Protein AF-A0A8C1BIZ3-F1 (afdb_monomer_lite)

InterPro domains:
  IPR002000 Lysosome-associated membrane glycoprotein [PS51407] (97-303)
  IPR002000 Lysosome-associated membrane glycoprotein [PTHR11506] (89-303)
  IPR048528 Lysosome-associated membrane glycoprotein 2-like, luminal domains [PF01299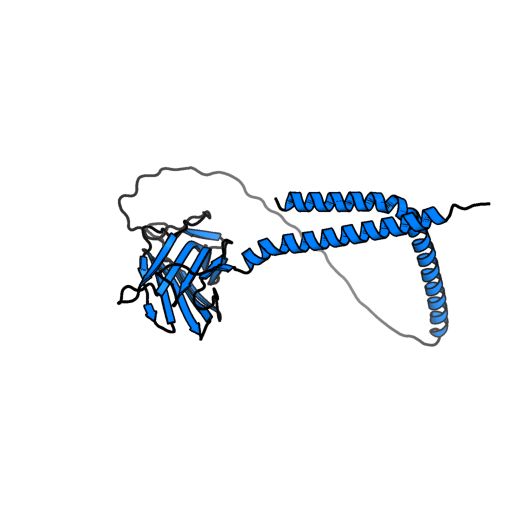] (114-261)

Foldseek 3Di:
DVVVVVVVLVVVVVVLVVVVVVVCVVVVVVVVVVVVVVVVVVVVVVVVVVVVPPDDYDDDDDDDDDDDDDDDDDDDDDDDDDDDDDDDDDDDDFCAWDWALDDDWFDWDKAFDAAPVRHTFKIKTWWKKKWFADPNGIIITTDDPVFWHWDWDHDQAWTKTWTDGHQWIWIFIWGDDPFKIFTQKIKIWGFGDAPDPPGDTDIDIFMDGDGGHQMDTAQAKEWEQDWDWADRDPRIIMIIHTIIMDGGHYVVNHHGHYDYDPVVVCVVVVVVVVVVVSVVVVVVSVVVVVVVVVVVVVPPPDD

pLDDT: mean 79.24, std 23.43, range [26.62, 98.69]

Organism: NCBI:txid630221

Structure (mmCIF, N/CA/C/O backbone):
data_AF-A0A8C1BIZ3-F1
#
_entry.id   AF-A0A8C1BIZ3-F1
#
loop_
_atom_site.group_PDB
_atom_site.id
_atom_site.type_symbol
_atom_site.label_atom_id
_atom_site.label_alt_id
_atom_site.label_comp_id
_atom_site.label_asym_id
_atom_site.label_entity_id
_atom_site.label_seq_id
_atom_site.pdbx_PDB_ins_code
_atom_site.Cartn_x
_atom_site.Cartn_y
_atom_site.Cartn_z
_atom_site.occupancy
_atom_site.B_iso_or_equiv
_atom_site.auth_seq_id
_atom_site.auth_comp_id
_atom_site.auth_asym_id
_atom_site.auth_atom_id
_atom_site.pdbx_PDB_model_num
ATOM 1 N N . MET A 1 1 ? 2.569 17.721 18.550 1.00 43.41 1 MET A N 1
ATOM 2 C CA . MET A 1 1 ? 1.255 18.027 19.186 1.00 43.41 1 MET A CA 1
ATOM 3 C C . MET A 1 1 ? 1.009 17.084 20.348 1.00 43.41 1 MET A C 1
ATOM 5 O O . MET A 1 1 ? 0.674 17.565 21.423 1.00 43.41 1 MET A O 1
ATOM 9 N N . GLU A 1 2 ? 1.237 15.779 20.170 1.00 43.81 2 GLU A N 1
ATOM 10 C CA . GLU A 1 2 ? 1.315 14.806 21.273 1.00 43.81 2 GLU A CA 1
ATOM 11 C C . GLU A 1 2 ? 2.216 15.289 22.424 1.00 43.81 2 GLU A C 1
ATOM 13 O O . GLU A 1 2 ? 1.837 15.183 23.583 1.00 43.81 2 GLU A O 1
ATOM 18 N N . ASP A 1 3 ? 3.338 15.937 22.112 1.00 42.81 3 ASP A N 1
ATOM 19 C CA . ASP A 1 3 ? 4.314 16.499 23.062 1.00 42.81 3 ASP A CA 1
ATOM 20 C C . ASP A 1 3 ? 3.688 17.496 24.053 1.00 42.81 3 ASP A C 1
ATOM 22 O O . ASP A 1 3 ? 4.023 17.505 25.236 1.00 42.81 3 ASP A O 1
ATOM 26 N N . ALA A 1 4 ? 2.736 18.313 23.586 1.00 45.34 4 ALA A N 1
ATOM 27 C CA . ALA A 1 4 ? 2.025 19.280 24.419 1.00 45.34 4 ALA A CA 1
ATOM 28 C C . ALA A 1 4 ? 1.004 18.595 25.342 1.00 45.34 4 ALA A C 1
ATOM 30 O O . ALA A 1 4 ? 0.828 19.014 26.484 1.00 45.34 4 ALA A O 1
ATOM 31 N N . VAL A 1 5 ? 0.373 17.509 24.877 1.00 49.16 5 VAL A N 1
ATOM 32 C CA . VAL A 1 5 ? -0.531 16.684 25.696 1.00 49.16 5 VAL A CA 1
ATOM 33 C C . VAL A 1 5 ? 0.263 15.928 26.763 1.00 49.16 5 VAL A C 1
ATOM 35 O O . VAL A 1 5 ? -0.117 15.944 27.930 1.00 49.16 5 VAL A O 1
ATOM 38 N N . ILE A 1 6 ? 1.402 15.334 26.391 1.00 53.69 6 ILE A N 1
ATOM 39 C CA . ILE A 1 6 ? 2.324 14.662 27.318 1.00 53.69 6 ILE A CA 1
ATOM 40 C C . ILE A 1 6 ? 2.830 15.661 28.366 1.00 53.69 6 ILE A C 1
ATOM 42 O O . ILE A 1 6 ? 2.743 15.377 29.557 1.00 53.69 6 ILE A O 1
ATOM 46 N N . GLY A 1 7 ? 3.278 16.852 27.951 1.00 54.41 7 GLY A N 1
ATOM 47 C CA . GLY A 1 7 ? 3.719 17.912 28.862 1.00 54.41 7 GLY A CA 1
ATOM 48 C C . GLY A 1 7 ? 2.624 18.383 29.826 1.00 54.41 7 GLY A C 1
ATOM 49 O O . GLY A 1 7 ? 2.883 18.518 31.021 1.00 54.41 7 GLY A O 1
ATOM 50 N N . ALA A 1 8 ? 1.390 18.567 29.345 1.00 54.09 8 ALA A N 1
ATOM 51 C CA . ALA A 1 8 ? 0.251 18.954 30.179 1.00 54.09 8 ALA A CA 1
ATOM 52 C C . ALA A 1 8 ? -0.139 17.861 31.192 1.00 54.09 8 ALA A C 1
ATOM 54 O O . ALA A 1 8 ? -0.356 18.166 32.364 1.00 54.09 8 ALA A O 1
ATOM 55 N N . VAL A 1 9 ? -0.168 16.588 30.778 1.00 53.28 9 VAL A N 1
ATOM 56 C CA . VAL A 1 9 ? -0.403 15.452 31.688 1.00 53.28 9 VAL A CA 1
ATOM 57 C C . VAL A 1 9 ? 0.720 15.346 32.721 1.00 53.28 9 VAL A C 1
ATOM 59 O O . VAL A 1 9 ? 0.439 15.164 33.902 1.00 53.28 9 VAL A O 1
ATOM 62 N N . PHE A 1 10 ? 1.982 15.527 32.322 1.00 61.56 10 PHE A N 1
ATOM 63 C CA . PHE A 1 10 ? 3.117 15.485 33.246 1.00 61.56 10 PHE A CA 1
ATOM 64 C C . PHE A 1 10 ? 3.064 16.631 34.271 1.0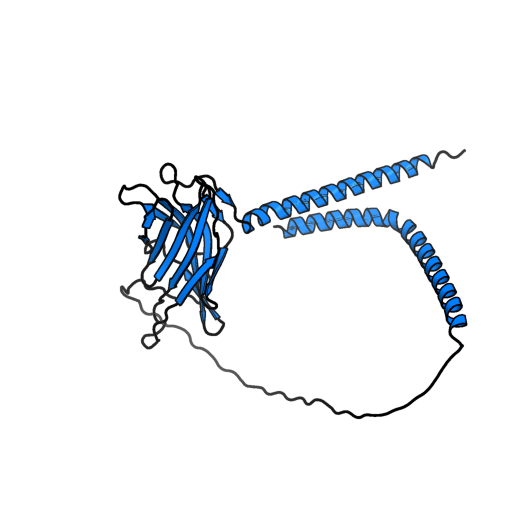0 61.56 10 PHE A C 1
ATOM 66 O O . PHE A 1 10 ? 3.283 16.396 35.456 1.00 61.56 10 PHE A O 1
ATOM 73 N N . LEU A 1 11 ? 2.690 17.846 33.853 1.00 56.12 11 LEU A N 1
ATOM 74 C CA . LEU A 1 11 ? 2.461 18.987 34.749 1.00 56.12 11 LEU A CA 1
ATOM 75 C C . LEU A 1 11 ? 1.299 18.750 35.723 1.00 56.12 11 LEU A C 1
ATOM 77 O O . LEU A 1 11 ? 1.453 19.011 36.914 1.00 56.12 11 LEU A O 1
ATOM 81 N N . LEU A 1 12 ? 0.166 18.215 35.260 1.00 53.41 12 LEU A N 1
ATOM 82 C CA . LEU A 1 12 ? -0.971 17.884 36.130 1.00 53.41 12 LEU A CA 1
ATOM 83 C C . LEU A 1 12 ? -0.617 16.775 37.133 1.00 53.41 12 LEU A C 1
ATOM 85 O O . LEU A 1 12 ? -0.949 16.890 38.314 1.00 53.41 12 LEU A O 1
ATOM 89 N N . CYS A 1 13 ? 0.127 15.752 36.704 1.00 53.59 13 CYS A N 1
ATOM 90 C CA . CYS A 1 13 ? 0.678 14.732 37.594 1.00 53.59 13 CYS A CA 1
ATOM 91 C C . CYS A 1 13 ? 1.643 15.332 38.628 1.00 53.59 13 CYS A C 1
ATOM 93 O O . CYS A 1 13 ? 1.525 15.007 39.805 1.00 53.59 13 CYS A O 1
ATOM 95 N N . LEU A 1 14 ? 2.552 16.231 38.230 1.00 56.28 14 LEU A N 1
ATOM 96 C CA . LEU A 1 14 ? 3.492 16.900 39.140 1.00 56.28 14 LEU A CA 1
ATOM 97 C C . LEU A 1 14 ? 2.786 17.803 40.161 1.00 56.28 14 LEU A C 1
ATOM 99 O O . LEU A 1 14 ? 3.142 17.768 41.336 1.00 56.28 14 LEU A O 1
ATOM 103 N N . VAL A 1 15 ? 1.768 18.566 39.751 1.00 56.28 15 VAL A N 1
ATOM 104 C CA . VAL A 1 15 ? 0.954 19.392 40.664 1.00 56.28 15 VAL A CA 1
ATOM 105 C C . VAL A 1 15 ? 0.145 18.515 41.628 1.00 56.28 15 VAL A C 1
ATOM 107 O O . VAL A 1 15 ? 0.054 18.825 42.814 1.00 56.28 15 VAL A O 1
ATOM 110 N N . GLY A 1 16 ? -0.371 17.369 41.171 1.00 54.50 16 GLY A N 1
ATOM 111 C CA . GLY A 1 16 ? -0.932 16.351 42.065 1.00 54.50 16 GLY A CA 1
ATOM 112 C C . GLY A 1 16 ? 0.104 15.799 43.055 1.00 54.50 16 GLY A C 1
ATOM 113 O O . GLY A 1 16 ? -0.193 15.634 44.238 1.00 54.50 16 GLY A O 1
ATOM 114 N N . PHE A 1 17 ? 1.340 15.574 42.598 1.00 51.66 17 PHE A N 1
ATOM 115 C CA . PHE A 1 17 ? 2.432 15.027 43.406 1.00 51.66 17 PHE A CA 1
ATOM 116 C C . PHE A 1 17 ? 2.915 15.993 44.498 1.00 51.66 17 PHE A C 1
ATOM 118 O O . PHE A 1 17 ? 3.136 15.563 45.629 1.00 51.66 17 PHE A O 1
ATOM 125 N N . THR A 1 18 ? 3.037 17.293 44.211 1.00 51.59 18 THR A N 1
ATOM 126 C CA . THR A 1 18 ? 3.433 18.299 45.216 1.00 51.59 18 THR A CA 1
ATOM 127 C C . THR A 1 18 ? 2.347 18.518 46.270 1.00 51.59 18 THR A C 1
ATOM 129 O O . THR A 1 18 ? 2.658 18.632 47.456 1.00 51.59 18 THR A O 1
ATOM 132 N N . ILE A 1 19 ? 1.069 18.478 45.874 1.00 51.81 19 ILE A N 1
ATOM 133 C CA . ILE A 1 19 ? -0.071 18.497 46.806 1.00 51.81 19 ILE A CA 1
ATOM 134 C C . ILE A 1 19 ? -0.097 17.219 47.669 1.00 51.81 19 ILE A C 1
ATOM 136 O O . ILE A 1 19 ? -0.429 17.281 48.855 1.00 51.81 19 ILE A O 1
ATOM 140 N N . MET A 1 20 ? 0.302 16.067 47.117 1.00 46.72 20 MET A N 1
ATOM 141 C CA . MET A 1 20 ? 0.472 14.824 47.878 1.00 46.72 20 MET A CA 1
ATOM 142 C C . MET A 1 20 ? 1.661 14.856 48.850 1.00 46.72 20 MET A C 1
ATOM 144 O O . MET A 1 20 ? 1.516 14.351 49.963 1.00 46.72 20 MET A O 1
ATOM 148 N N . ASP A 1 21 ? 2.815 15.432 48.492 1.00 48.12 21 ASP A N 1
ATOM 149 C CA . ASP A 1 21 ? 4.033 15.376 49.324 1.00 48.12 21 ASP A CA 1
ATOM 150 C C . ASP A 1 21 ? 3.841 16.055 50.693 1.00 48.12 21 ASP A C 1
ATOM 152 O O . ASP A 1 21 ? 4.161 15.463 51.726 1.00 48.12 21 ASP A O 1
ATOM 156 N N . MET A 1 22 ? 3.159 17.210 50.744 1.00 47.94 22 MET A N 1
ATOM 157 C CA . MET A 1 22 ? 2.770 17.851 52.016 1.00 47.94 22 MET A CA 1
ATOM 158 C C . MET A 1 22 ? 1.935 16.940 52.939 1.00 47.94 22 MET A C 1
ATOM 160 O O . MET A 1 22 ? 1.954 17.109 54.159 1.00 47.94 22 MET A O 1
ATOM 164 N N . GLY A 1 23 ? 1.210 15.959 52.390 1.00 47.91 23 GLY A N 1
ATOM 165 C CA . GLY A 1 23 ? 0.534 14.911 53.161 1.00 47.91 23 GLY A CA 1
ATOM 166 C C . GLY A 1 23 ? 1.391 13.662 53.419 1.00 47.91 23 GLY A C 1
ATOM 167 O O . GLY A 1 23 ? 1.200 12.989 54.434 1.00 47.91 23 GLY A O 1
ATOM 168 N N . CYS A 1 24 ? 2.328 13.351 52.521 1.00 47.38 24 CYS A N 1
ATOM 169 C CA . CYS A 1 24 ? 3.086 12.099 52.475 1.00 47.38 24 CYS A CA 1
ATOM 170 C C . CYS A 1 24 ? 4.300 12.071 53.421 1.00 47.38 24 CYS A C 1
ATOM 172 O O . CYS A 1 24 ? 4.651 11.006 53.934 1.00 47.38 24 CYS A O 1
ATOM 174 N N . GLN A 1 25 ? 4.880 13.232 53.754 1.00 46.19 25 GLN A N 1
ATOM 175 C CA . GLN A 1 25 ? 5.989 13.367 54.720 1.00 46.19 25 GLN A CA 1
ATOM 176 C C . GLN A 1 25 ? 5.737 12.654 56.066 1.00 46.19 25 GLN A C 1
ATOM 178 O O . GLN A 1 25 ? 6.678 12.175 56.703 1.00 46.19 25 GLN A O 1
ATOM 183 N N . ARG A 1 26 ? 4.472 12.541 56.505 1.00 44.53 26 ARG A N 1
ATOM 184 C CA . ARG A 1 26 ? 4.101 11.820 57.738 1.00 44.53 26 ARG A CA 1
ATOM 185 C C . ARG A 1 26 ? 4.066 10.298 57.553 1.00 44.53 26 ARG A C 1
ATOM 187 O O . ARG A 1 26 ? 4.474 9.578 58.454 1.00 44.53 26 ARG A O 1
ATOM 194 N N . ILE A 1 27 ? 3.641 9.815 56.383 1.00 46.06 27 ILE A N 1
ATOM 195 C CA . ILE A 1 27 ? 3.552 8.380 56.057 1.00 46.06 27 ILE A CA 1
ATOM 196 C C . ILE A 1 27 ? 4.949 7.795 55.804 1.00 46.06 27 ILE A C 1
ATOM 198 O O . ILE A 1 27 ? 5.246 6.689 56.251 1.00 46.06 27 ILE A O 1
ATOM 202 N N . ARG A 1 28 ? 5.846 8.561 55.165 1.00 48.12 28 ARG A N 1
ATOM 203 C CA . ARG A 1 28 ? 7.234 8.144 54.895 1.00 48.12 28 ARG A CA 1
ATOM 204 C C . ARG A 1 28 ? 7.986 7.725 56.167 1.00 48.12 28 ARG A C 1
ATOM 206 O O . ARG A 1 28 ? 8.722 6.743 56.141 1.00 48.12 28 ARG A O 1
ATOM 213 N N . LYS A 1 29 ? 7.753 8.425 57.285 1.00 51.41 29 LYS A N 1
ATOM 214 C CA . LYS A 1 29 ? 8.368 8.118 58.588 1.00 51.41 29 LYS A CA 1
ATOM 215 C C . LYS A 1 29 ? 7.877 6.793 59.180 1.00 51.41 29 LYS A C 1
ATOM 217 O O . LYS A 1 29 ? 8.698 6.018 59.659 1.00 51.41 29 LYS A O 1
ATOM 222 N N . GLU A 1 30 ? 6.581 6.495 59.094 1.00 51.25 30 GLU A N 1
ATOM 223 C CA . GLU A 1 30 ? 6.032 5.211 59.568 1.00 51.25 30 GLU A CA 1
ATOM 224 C C . GLU A 1 30 ? 6.540 4.019 58.735 1.00 51.25 30 GLU A C 1
ATOM 226 O O . GLU A 1 30 ? 6.840 2.950 59.277 1.00 51.25 30 GLU A O 1
ATOM 231 N N . ILE A 1 31 ? 6.716 4.214 57.422 1.00 53.16 31 ILE A N 1
ATOM 232 C CA . ILE A 1 31 ? 7.300 3.199 56.530 1.00 53.16 31 ILE A CA 1
ATOM 233 C C . ILE A 1 31 ? 8.770 2.934 56.898 1.00 53.16 31 ILE A C 1
ATOM 235 O O . ILE A 1 31 ? 9.138 1.775 57.087 1.00 53.16 31 ILE A O 1
ATOM 239 N N . GLU A 1 32 ? 9.593 3.970 57.103 1.00 59.78 32 GLU A N 1
ATOM 240 C CA . GLU A 1 32 ? 10.982 3.796 57.565 1.00 59.78 32 GLU A CA 1
ATOM 241 C C . GLU A 1 32 ? 11.085 3.080 58.924 1.00 59.78 32 GLU A C 1
ATOM 243 O O . GLU A 1 32 ? 11.967 2.241 59.118 1.00 59.78 32 GLU A O 1
ATOM 248 N N . ILE A 1 33 ? 10.200 3.394 59.877 1.00 64.12 33 ILE A N 1
ATOM 249 C CA . ILE A 1 33 ? 10.167 2.730 61.192 1.00 64.12 33 ILE A CA 1
ATOM 250 C C . ILE A 1 33 ? 9.838 1.237 61.031 1.00 64.12 33 ILE A C 1
ATOM 252 O O . ILE A 1 33 ? 10.451 0.389 61.686 1.00 64.12 33 ILE A O 1
ATOM 256 N N . THR A 1 34 ? 8.909 0.910 60.132 1.00 51.84 34 THR A N 1
ATOM 257 C CA . THR A 1 34 ? 8.505 -0.471 59.832 1.00 51.84 34 THR A CA 1
ATOM 258 C C . THR A 1 34 ? 9.636 -1.254 59.157 1.00 51.84 34 THR A C 1
ATOM 260 O O . THR A 1 34 ? 9.955 -2.361 59.590 1.00 51.84 34 THR A O 1
ATOM 263 N N . GLU A 1 35 ? 10.322 -0.656 58.179 1.00 60.66 35 GLU A N 1
ATOM 264 C CA . GLU A 1 35 ? 11.431 -1.292 57.455 1.00 60.66 35 GLU A CA 1
ATOM 265 C C . GLU A 1 35 ? 12.635 -1.603 58.369 1.00 60.66 35 GLU A C 1
ATOM 267 O O . GLU A 1 35 ? 13.244 -2.676 58.276 1.00 60.66 35 GLU A O 1
ATOM 272 N N . ARG A 1 36 ? 12.954 -0.703 59.314 1.00 60.97 36 ARG A N 1
ATOM 273 C CA . ARG A 1 36 ? 14.001 -0.937 60.327 1.00 60.97 36 ARG A CA 1
ATOM 274 C C . ARG A 1 36 ? 13.649 -2.109 61.251 1.00 60.97 36 ARG A C 1
ATOM 276 O O . ARG A 1 36 ? 14.534 -2.891 61.596 1.00 60.97 36 ARG A O 1
ATOM 283 N N . ARG A 1 37 ? 12.370 -2.273 61.619 1.00 64.75 37 ARG A N 1
ATOM 284 C CA . ARG A 1 37 ? 11.901 -3.402 62.448 1.00 64.75 37 ARG A CA 1
ATOM 285 C C . ARG A 1 37 ? 12.014 -4.739 61.711 1.00 64.75 37 ARG A C 1
ATOM 287 O O . ARG A 1 37 ? 12.538 -5.690 62.287 1.00 64.75 37 ARG A O 1
ATOM 294 N N . THR A 1 38 ? 11.609 -4.813 60.441 1.00 58.00 38 THR A N 1
ATOM 295 C CA . THR A 1 38 ? 11.718 -6.054 59.649 1.00 58.00 38 THR A CA 1
ATOM 296 C C . THR A 1 38 ? 13.167 -6.460 59.380 1.00 58.00 38 THR A C 1
ATOM 298 O O . THR A 1 38 ? 13.496 -7.639 59.506 1.00 58.00 38 THR A O 1
ATOM 301 N N . LYS A 1 39 ? 14.059 -5.500 59.092 1.00 67.62 39 LYS A N 1
ATOM 302 C CA . LYS A 1 39 ? 15.497 -5.774 58.916 1.00 67.62 39 LYS A CA 1
ATOM 303 C C . LYS A 1 39 ? 16.138 -6.334 60.191 1.00 67.62 39 LYS A C 1
ATOM 305 O O . LYS A 1 39 ? 16.894 -7.297 60.115 1.00 67.62 39 LYS A O 1
ATOM 310 N N . ASN A 1 40 ? 15.782 -5.799 61.361 1.00 70.75 40 ASN A N 1
ATOM 311 C CA . ASN A 1 40 ? 16.293 -6.297 62.643 1.00 70.75 40 ASN A CA 1
ATOM 312 C C . ASN A 1 40 ? 15.799 -7.731 62.957 1.00 70.75 40 ASN A C 1
ATOM 314 O O . ASN A 1 40 ? 16.572 -8.562 63.427 1.00 70.75 40 ASN A O 1
ATOM 318 N N . LEU A 1 41 ? 14.546 -8.063 62.610 1.00 68.38 41 LEU A N 1
ATOM 319 C CA . LEU A 1 41 ? 14.021 -9.436 62.715 1.00 68.38 41 LEU A CA 1
ATOM 320 C C . LEU A 1 41 ? 14.774 -10.432 61.814 1.00 68.38 41 LEU A C 1
ATOM 322 O O . LEU A 1 41 ? 15.117 -11.525 62.265 1.00 68.38 41 LEU A O 1
ATOM 326 N N . GLN A 1 42 ? 15.071 -10.064 60.561 1.00 69.00 42 GLN A N 1
ATOM 327 C CA . GLN A 1 42 ? 15.870 -10.923 59.676 1.00 69.00 42 GLN A CA 1
ATOM 328 C C . GLN A 1 42 ? 17.306 -11.111 60.185 1.00 69.00 42 GLN A C 1
ATOM 330 O O . GLN A 1 42 ? 17.836 -12.218 60.096 1.00 69.00 42 GLN A O 1
ATOM 335 N N . GLN A 1 43 ? 17.911 -10.072 60.771 1.00 71.44 43 GLN A N 1
ATOM 336 C CA . GLN A 1 43 ? 19.239 -10.162 61.383 1.00 71.44 43 GLN A CA 1
ATOM 337 C C . GLN A 1 43 ? 19.268 -11.217 62.506 1.00 71.44 43 GLN A C 1
ATOM 339 O O . GLN A 1 43 ? 20.202 -12.016 62.571 1.00 71.44 43 GLN A O 1
ATOM 344 N N . GLN A 1 44 ? 18.232 -11.268 63.354 1.00 69.81 44 GLN A N 1
ATOM 345 C CA . GLN A 1 44 ? 18.129 -12.268 64.426 1.00 69.81 44 GLN A CA 1
ATOM 346 C C . GLN A 1 44 ? 17.889 -13.692 63.895 1.00 69.81 44 GLN A C 1
ATOM 348 O O . GLN A 1 44 ? 18.531 -14.627 64.376 1.00 69.81 44 GLN A O 1
ATOM 353 N N . LEU A 1 45 ? 17.046 -13.873 62.867 1.00 66.44 45 LEU A N 1
ATOM 354 C CA . LEU A 1 45 ? 16.854 -15.188 62.230 1.00 66.44 45 LEU A CA 1
ATOM 355 C C . LEU A 1 45 ? 18.149 -15.734 61.602 1.00 66.44 45 LEU A C 1
ATOM 357 O O . LEU A 1 45 ? 18.423 -16.930 61.700 1.00 66.44 45 LEU A O 1
ATOM 361 N N . ALA A 1 46 ? 18.962 -14.872 60.984 1.00 66.81 46 ALA A N 1
ATOM 362 C CA . ALA A 1 46 ? 20.227 -15.277 60.372 1.00 66.81 46 ALA A CA 1
ATOM 363 C C . ALA A 1 46 ? 21.248 -15.787 61.408 1.00 66.81 46 ALA A C 1
ATOM 365 O O . ALA A 1 46 ? 21.928 -16.785 61.165 1.00 66.81 46 ALA A O 1
ATOM 366 N N . VAL A 1 47 ? 21.320 -15.152 62.585 1.00 69.94 47 VAL A N 1
ATOM 367 C CA . VAL A 1 47 ? 22.182 -15.603 63.695 1.00 69.94 47 VAL A CA 1
ATOM 368 C C . VAL A 1 47 ? 21.725 -16.962 64.238 1.00 69.94 47 VAL A C 1
ATOM 370 O O . VAL A 1 47 ? 22.563 -17.826 64.495 1.00 69.94 47 VAL A O 1
ATOM 373 N N . LEU A 1 48 ? 20.410 -17.187 64.351 1.00 64.88 48 LEU A N 1
ATOM 374 C CA . LEU A 1 48 ? 19.857 -18.468 64.802 1.00 64.88 48 LEU A CA 1
ATOM 375 C C . LEU A 1 48 ? 20.203 -19.623 63.844 1.00 64.88 48 LEU A C 1
ATOM 377 O O . LEU A 1 48 ? 20.557 -20.707 64.300 1.00 64.88 48 LEU A O 1
ATOM 381 N N . HIS A 1 49 ? 20.167 -19.383 62.528 1.00 56.16 49 HIS A N 1
ATOM 382 C CA . HIS A 1 49 ? 20.575 -20.377 61.529 1.00 56.16 49 HIS A CA 1
ATOM 383 C C . HIS A 1 49 ? 22.080 -20.679 61.550 1.00 56.16 49 HIS A C 1
ATOM 385 O O . HIS A 1 49 ? 22.467 -21.839 61.415 1.00 56.16 49 HIS A O 1
ATOM 391 N N . LEU A 1 50 ? 22.942 -19.673 61.741 1.00 58.69 50 LEU A N 1
ATOM 392 C CA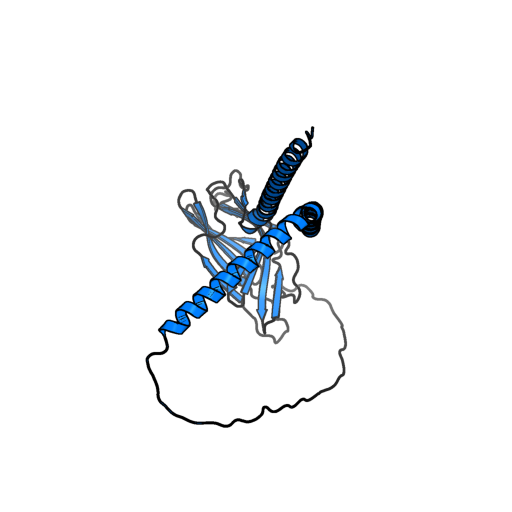 . LEU A 1 50 ? 24.399 -19.875 61.752 1.00 58.69 50 LEU A CA 1
ATOM 393 C C . LEU A 1 50 ? 24.871 -20.787 62.897 1.00 58.69 50 LEU A C 1
ATOM 395 O O . LEU A 1 50 ? 25.808 -21.562 62.708 1.00 58.69 50 LEU A O 1
ATOM 399 N N . LEU A 1 51 ? 24.190 -20.762 64.047 1.00 55.69 51 LEU A N 1
ATOM 400 C CA . LEU A 1 51 ? 24.483 -21.647 65.183 1.00 55.69 51 LEU A CA 1
ATOM 401 C C . LEU A 1 51 ? 24.243 -23.140 64.885 1.00 55.69 51 LEU A C 1
ATOM 403 O O . LEU A 1 51 ? 24.813 -23.988 65.566 1.00 55.69 51 LEU A O 1
ATOM 407 N N . GLN A 1 52 ? 23.438 -23.480 63.872 1.00 49.22 52 GLN A N 1
ATOM 408 C CA . GLN A 1 52 ? 23.110 -24.871 63.528 1.00 49.22 52 GLN A CA 1
ATOM 409 C C . GLN A 1 52 ? 24.113 -25.529 62.564 1.00 49.22 52 GLN A C 1
ATOM 411 O O . GLN A 1 52 ? 24.112 -26.749 62.432 1.00 49.22 52 GLN A O 1
ATOM 416 N N . VAL A 1 53 ? 24.961 -24.749 61.881 1.00 49.59 53 VAL A N 1
ATOM 417 C CA . VAL A 1 53 ? 25.799 -25.230 60.758 1.00 49.59 53 VAL A CA 1
ATOM 418 C C . VAL A 1 53 ? 27.228 -25.613 61.192 1.00 49.59 53 VAL A C 1
ATOM 420 O O . VAL A 1 53 ? 27.997 -26.162 60.409 1.00 49.59 53 VAL A O 1
ATOM 423 N N . ALA A 1 54 ? 27.600 -25.383 62.454 1.00 41.97 54 ALA A N 1
ATOM 424 C CA . ALA A 1 54 ? 28.969 -25.525 62.968 1.00 41.97 54 ALA A CA 1
ATOM 425 C C . ALA A 1 54 ? 29.485 -26.980 63.155 1.00 41.97 54 ALA A C 1
ATOM 427 O O . ALA A 1 54 ? 30.358 -27.215 63.989 1.00 41.97 54 ALA A O 1
ATOM 428 N N . THR A 1 55 ? 28.967 -27.968 62.412 1.00 38.25 55 THR A N 1
ATOM 429 C CA . THR A 1 55 ? 29.223 -29.407 62.639 1.00 38.25 55 THR A CA 1
ATOM 430 C C . THR A 1 55 ? 29.546 -30.231 61.376 1.00 38.25 55 THR A C 1
ATOM 432 O O . THR A 1 55 ? 29.074 -31.357 61.244 1.00 38.25 55 THR A O 1
ATOM 435 N N . SER A 1 56 ? 30.386 -29.736 60.450 1.00 35.31 56 SER A N 1
ATOM 436 C CA . SER A 1 56 ? 31.293 -30.589 59.626 1.00 35.31 56 SER A CA 1
ATOM 437 C C . SER A 1 56 ? 32.217 -29.813 58.662 1.00 35.31 56 SER A C 1
ATOM 439 O O . SER A 1 56 ? 31.965 -28.665 58.309 1.00 35.31 56 SER A O 1
ATOM 441 N N . GLY A 1 57 ? 33.301 -30.474 58.230 1.00 33.34 57 GLY A N 1
ATOM 442 C CA . GLY A 1 57 ? 34.283 -30.057 57.211 1.00 33.34 57 GLY A CA 1
ATOM 443 C C . GLY A 1 57 ? 35.589 -30.867 57.360 1.00 33.34 57 GLY A C 1
ATOM 444 O O . GLY A 1 57 ? 35.642 -31.706 58.264 1.00 33.34 57 GLY A O 1
ATOM 445 N N . PRO A 1 58 ? 36.672 -30.614 56.585 1.00 63.41 58 PRO A N 1
ATOM 446 C CA . PRO A 1 58 ? 36.815 -29.760 55.392 1.00 63.41 58 PRO A CA 1
ATOM 447 C C . PRO A 1 58 ? 37.608 -30.481 54.243 1.00 63.41 58 PRO A C 1
ATOM 449 O O . PRO A 1 58 ? 37.521 -31.698 54.128 1.00 63.41 58 PRO A O 1
ATOM 452 N N . ASN A 1 59 ? 38.434 -29.735 53.472 1.00 32.06 59 ASN A N 1
ATOM 453 C CA . ASN A 1 59 ? 39.582 -30.136 52.602 1.00 32.06 59 ASN A CA 1
ATOM 454 C C . ASN A 1 59 ? 39.371 -30.497 51.095 1.00 32.06 59 ASN A C 1
ATOM 456 O O . ASN A 1 59 ? 38.392 -31.149 50.765 1.00 32.06 59 ASN A O 1
ATOM 460 N N . VAL A 1 60 ? 40.284 -30.188 50.129 1.00 40.22 60 VAL A N 1
ATOM 461 C CA . VAL A 1 60 ? 41.374 -29.155 50.022 1.00 40.22 60 VAL A CA 1
ATOM 462 C C . VAL A 1 60 ? 41.987 -29.032 48.575 1.00 40.22 60 VAL A C 1
ATOM 464 O O . VAL A 1 60 ? 41.917 -29.990 47.814 1.00 40.22 60 VAL A O 1
ATOM 467 N N . THR A 1 61 ? 42.681 -27.913 48.237 1.00 32.84 61 THR A N 1
ATOM 468 C CA . THR A 1 61 ? 43.699 -27.675 47.133 1.00 32.84 61 THR A CA 1
ATOM 469 C C . THR A 1 61 ? 43.313 -27.681 45.614 1.00 32.84 61 THR A C 1
ATOM 471 O O . THR A 1 61 ? 42.389 -28.389 45.249 1.00 32.84 61 THR A O 1
ATOM 474 N N . LEU A 1 62 ? 43.989 -27.003 44.633 1.00 37.62 62 LEU A N 1
ATOM 475 C CA . LEU A 1 62 ? 44.985 -25.873 44.573 1.00 37.62 62 LEU A CA 1
ATOM 476 C C . LEU A 1 62 ? 45.413 -25.458 43.103 1.00 37.62 62 LEU A C 1
ATOM 478 O O . LEU A 1 62 ? 45.545 -26.344 42.270 1.00 37.62 62 LEU A O 1
ATOM 482 N N . ARG A 1 63 ? 45.810 -24.170 42.859 1.00 33.84 63 ARG A N 1
ATOM 483 C CA . ARG A 1 63 ? 46.666 -23.594 41.736 1.00 33.84 63 ARG A CA 1
ATOM 484 C C . ARG A 1 63 ? 46.102 -23.572 40.277 1.00 33.84 63 ARG A C 1
ATOM 486 O O . ARG A 1 63 ? 45.227 -24.364 39.978 1.00 33.84 63 ARG A O 1
ATOM 493 N N . SER A 1 64 ? 46.556 -22.771 39.275 1.00 36.41 64 SER A N 1
ATOM 494 C CA . SER A 1 64 ? 47.290 -21.461 39.095 1.00 36.41 64 SER A CA 1
ATOM 495 C C . SER A 1 64 ? 47.583 -21.216 37.576 1.00 36.41 64 SER A C 1
ATOM 497 O O . SER A 1 64 ? 47.636 -22.217 36.874 1.00 36.41 64 SER A O 1
ATOM 499 N N . SER A 1 65 ? 47.909 -20.051 36.964 1.00 35.75 65 SER A N 1
ATOM 500 C CA . SER A 1 65 ? 47.891 -18.582 37.245 1.00 35.75 65 SER A CA 1
ATOM 501 C C . SER A 1 65 ? 48.331 -17.782 35.960 1.00 35.75 65 SER A C 1
ATOM 503 O O . SER A 1 65 ? 48.434 -18.383 34.895 1.00 35.75 65 SER A O 1
ATOM 505 N N . LEU A 1 66 ? 48.659 -16.471 36.071 1.00 33.44 66 LEU A N 1
ATOM 506 C CA . LEU A 1 66 ? 49.335 -15.557 35.092 1.00 33.44 66 LEU A CA 1
ATOM 507 C C . LEU A 1 66 ? 48.521 -14.923 33.923 1.00 33.44 66 LEU A C 1
ATOM 509 O O . LEU A 1 66 ? 47.417 -15.349 33.606 1.00 33.44 66 LEU A O 1
ATOM 513 N N . ALA A 1 67 ? 49.036 -13.800 33.375 1.00 32.03 67 ALA A N 1
ATOM 514 C CA . ALA A 1 67 ? 48.303 -12.808 32.554 1.00 32.03 67 ALA A CA 1
ATOM 515 C C . ALA A 1 67 ? 49.220 -11.922 31.660 1.00 32.03 67 ALA A C 1
ATOM 517 O O . ALA A 1 67 ? 50.432 -11.904 31.869 1.00 32.03 67 ALA A O 1
ATOM 518 N N . SER A 1 68 ? 48.667 -11.135 30.712 1.00 35.31 68 SER A N 1
ATOM 519 C CA . SER A 1 68 ? 49.373 -10.020 30.019 1.00 35.31 68 SER A CA 1
ATOM 520 C C . SER A 1 68 ? 48.438 -8.987 29.319 1.00 35.31 68 SER A C 1
ATOM 522 O O . SER A 1 68 ? 47.218 -9.122 29.359 1.00 35.31 68 SER A O 1
ATOM 524 N N . LYS A 1 69 ? 49.022 -7.892 28.787 1.00 35.91 69 LYS A N 1
ATOM 525 C CA . LYS A 1 69 ? 48.401 -6.596 28.385 1.00 35.91 69 LYS A CA 1
ATOM 526 C C . LYS A 1 69 ? 47.747 -6.546 26.978 1.00 35.91 69 LYS A C 1
ATOM 528 O O . LYS A 1 69 ? 48.139 -7.319 26.109 1.00 35.91 69 LYS A O 1
ATOM 533 N N . PRO A 1 70 ? 46.876 -5.544 26.704 1.00 38.88 70 PRO A N 1
ATOM 534 C CA . PRO A 1 70 ? 46.493 -5.115 25.351 1.00 38.88 70 PRO A CA 1
ATOM 535 C C . PRO A 1 70 ? 47.516 -4.147 24.708 1.00 38.88 70 PRO A C 1
ATOM 537 O O . PRO A 1 70 ? 48.388 -3.607 25.391 1.00 38.88 70 PRO A O 1
ATOM 540 N N . PHE A 1 71 ? 47.364 -3.882 23.403 1.00 26.62 71 PHE A N 1
ATOM 541 C CA . PHE A 1 71 ? 48.174 -2.938 22.610 1.00 26.62 71 PHE A CA 1
ATOM 542 C C . PHE A 1 71 ? 47.299 -1.859 21.937 1.00 26.62 71 PHE A C 1
ATOM 544 O O . PHE A 1 71 ? 46.092 -2.040 21.788 1.00 26.62 71 PHE A O 1
ATOM 551 N N . HIS A 1 72 ? 47.909 -0.743 21.525 1.00 33.16 72 HIS A N 1
ATOM 552 C CA . HIS A 1 72 ? 47.248 0.459 20.986 1.00 33.16 72 HIS A CA 1
ATOM 553 C C . HIS A 1 72 ? 47.988 0.940 19.725 1.00 33.16 72 HIS A C 1
ATOM 555 O O . HIS A 1 72 ? 49.210 0.808 19.690 1.00 33.16 72 HIS A O 1
ATOM 561 N N . LEU A 1 73 ? 47.301 1.527 18.733 1.00 29.11 73 LEU A N 1
ATOM 562 C CA . LEU A 1 73 ? 47.912 2.328 17.650 1.00 29.11 73 LEU A CA 1
ATOM 563 C C . LEU A 1 73 ? 46.856 3.137 16.864 1.00 29.11 73 LEU A C 1
ATOM 565 O O . LEU A 1 73 ? 45.685 2.762 16.842 1.00 29.11 73 LEU A O 1
ATOM 569 N N . SER A 1 74 ? 47.287 4.230 16.225 1.00 31.30 74 SER A N 1
ATOM 570 C CA . SER A 1 74 ? 46.463 5.202 15.476 1.00 31.30 74 SER A CA 1
ATOM 571 C C . SER A 1 74 ? 47.181 5.648 14.190 1.00 31.30 74 SER A C 1
ATOM 573 O O . SER A 1 74 ? 48.404 5.547 14.122 1.00 31.30 74 SER A O 1
ATOM 575 N N . ALA A 1 75 ? 46.456 6.195 13.205 1.00 29.08 75 ALA A N 1
ATOM 576 C CA . ALA A 1 75 ? 47.018 6.867 12.019 1.00 29.08 75 ALA A CA 1
ATOM 577 C C . ALA A 1 75 ? 46.043 7.927 11.446 1.00 29.08 75 ALA A C 1
ATOM 579 O O . ALA A 1 75 ? 44.859 7.902 11.780 1.00 29.08 75 ALA A O 1
ATOM 580 N N . SER A 1 76 ? 46.542 8.841 10.601 1.00 30.42 76 SER A N 1
ATOM 581 C CA . SER A 1 76 ? 45.824 10.007 10.033 1.00 30.42 76 SER A CA 1
ATOM 582 C C . SER A 1 76 ? 46.023 10.126 8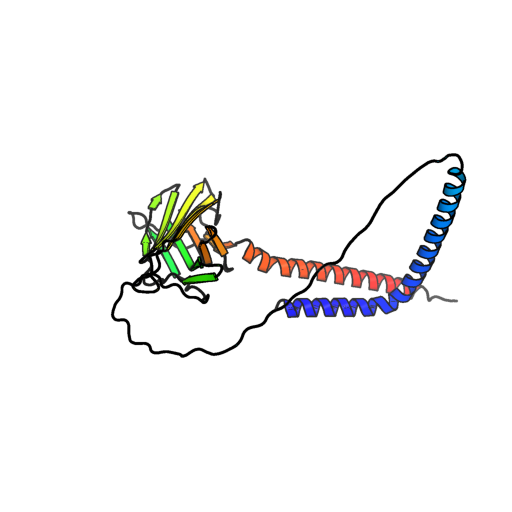.509 1.00 30.42 76 SER A C 1
ATOM 584 O O . SER A 1 76 ? 46.955 9.516 7.984 1.00 30.42 76 SER A O 1
ATOM 586 N N . ALA A 1 77 ? 45.187 10.912 7.812 1.00 32.16 77 ALA A N 1
ATOM 587 C CA . ALA A 1 77 ? 45.373 11.343 6.413 1.00 32.16 77 ALA A CA 1
ATOM 588 C C . ALA A 1 77 ? 44.571 12.634 6.087 1.00 32.16 77 ALA A C 1
ATOM 590 O O . ALA A 1 77 ? 43.653 12.976 6.831 1.00 32.16 77 ALA A O 1
ATOM 591 N N . ASP A 1 78 ? 44.926 13.316 4.987 1.00 31.41 78 ASP A N 1
ATOM 592 C CA . ASP A 1 78 ? 44.638 14.742 4.701 1.00 31.41 78 ASP A CA 1
ATOM 593 C C . ASP A 1 78 ? 43.522 15.047 3.644 1.00 31.41 78 ASP A C 1
ATOM 595 O O . ASP A 1 78 ? 42.612 14.248 3.424 1.00 31.41 78 ASP A O 1
ATOM 599 N N . GLU A 1 79 ? 43.563 16.261 3.069 1.00 36.34 79 GLU A N 1
ATOM 600 C CA . GLU A 1 79 ? 42.472 17.148 2.605 1.00 36.34 79 GLU A CA 1
ATOM 601 C C . GLU A 1 79 ? 42.150 17.144 1.069 1.00 36.34 79 GLU A C 1
ATOM 603 O O . GLU A 1 79 ? 42.452 16.192 0.353 1.00 36.34 79 GLU A O 1
ATOM 608 N N . VAL A 1 80 ? 41.587 18.272 0.576 1.00 34.91 80 VAL A N 1
ATOM 609 C CA . VAL A 1 80 ? 41.389 18.786 -0.811 1.00 34.91 80 VAL A CA 1
ATOM 610 C C . VAL A 1 80 ? 40.237 18.213 -1.703 1.00 34.91 80 VAL A C 1
ATOM 612 O O . VAL A 1 80 ? 39.710 17.140 -1.414 1.00 34.91 80 VAL A O 1
ATOM 615 N N . PRO A 1 81 ? 39.662 18.990 -2.674 1.00 42.09 81 PRO A N 1
ATOM 616 C CA . PRO A 1 81 ? 38.211 19.262 -2.646 1.00 42.09 81 PRO A CA 1
ATOM 617 C C . PRO A 1 81 ? 37.437 19.018 -3.972 1.00 42.09 81 PRO A C 1
ATOM 619 O O . PRO A 1 81 ? 37.953 18.461 -4.937 1.00 42.09 81 PRO A O 1
ATOM 622 N N . ALA A 1 82 ? 36.166 19.450 -4.024 1.00 31.19 82 ALA A N 1
ATOM 623 C CA . ALA A 1 82 ? 35.228 19.235 -5.138 1.00 31.19 82 ALA A CA 1
ATOM 624 C C . ALA A 1 82 ? 34.997 20.469 -6.045 1.00 31.19 82 ALA A C 1
ATOM 626 O O . ALA A 1 82 ? 35.126 21.610 -5.608 1.00 31.19 82 ALA A O 1
ATOM 627 N N . ILE A 1 83 ? 34.568 20.222 -7.293 1.00 36.81 83 ILE A N 1
ATOM 628 C CA . ILE A 1 83 ? 34.146 21.220 -8.301 1.00 36.81 83 ILE A CA 1
ATOM 629 C C . ILE A 1 83 ? 32.727 20.868 -8.803 1.00 36.81 83 ILE A C 1
ATOM 631 O O . ILE A 1 83 ? 32.328 19.703 -8.758 1.00 36.81 83 ILE A O 1
ATOM 635 N N . ILE A 1 84 ? 31.942 21.869 -9.226 1.00 41.72 84 ILE A N 1
ATOM 636 C CA . ILE A 1 84 ? 30.476 21.798 -9.393 1.00 41.72 84 ILE A CA 1
ATOM 637 C C . ILE A 1 84 ? 30.020 22.209 -10.813 1.00 41.72 84 ILE A C 1
ATOM 639 O O . ILE A 1 84 ? 30.518 23.188 -11.354 1.00 41.72 84 ILE A O 1
ATOM 643 N N . ASN A 1 85 ? 29.007 21.493 -11.330 1.00 43.06 85 ASN A N 1
ATOM 644 C CA . ASN A 1 85 ? 28.089 21.777 -12.456 1.00 43.06 85 ASN A CA 1
ATOM 645 C C . ASN A 1 85 ? 28.612 22.115 -13.871 1.00 43.06 85 ASN A C 1
ATOM 647 O O . ASN A 1 85 ? 29.367 23.055 -14.090 1.00 43.06 85 ASN A O 1
ATOM 651 N N . SER A 1 86 ? 27.955 21.501 -14.867 1.00 38.78 86 SER A N 1
ATOM 652 C CA . SER A 1 86 ? 27.174 22.225 -15.895 1.00 38.78 86 SER A CA 1
ATOM 653 C C . SER A 1 86 ? 26.171 21.278 -16.575 1.00 38.78 86 SER A C 1
ATOM 655 O O . SER A 1 86 ? 26.564 20.224 -17.067 1.00 38.78 86 SER A O 1
ATOM 657 N N . ASP A 1 87 ? 24.888 21.650 -16.594 1.00 51.06 87 ASP A N 1
ATOM 658 C CA . ASP A 1 87 ? 23.804 20.923 -17.280 1.00 51.06 87 ASP A CA 1
ATOM 659 C C . ASP A 1 87 ? 23.636 21.399 -18.733 1.00 51.06 87 ASP A C 1
ATOM 661 O O . ASP A 1 87 ? 23.757 22.592 -19.014 1.00 51.06 87 ASP A O 1
ATOM 665 N N . LEU A 1 88 ? 23.245 20.494 -19.638 1.00 37.50 88 LEU A N 1
ATOM 666 C CA . LEU A 1 88 ? 22.642 20.831 -20.938 1.00 37.50 88 LEU A CA 1
ATOM 667 C C . LEU A 1 88 ? 21.494 19.849 -21.283 1.00 37.50 88 LEU A C 1
ATOM 669 O O . LEU A 1 88 ? 21.442 18.743 -20.742 1.00 37.50 88 LEU A O 1
ATOM 673 N N . PRO A 1 89 ? 20.513 20.259 -22.114 1.00 44.78 89 PRO A N 1
ATOM 674 C CA . PRO A 1 89 ? 19.131 19.797 -21.963 1.00 44.78 89 PRO A CA 1
ATOM 675 C C . PRO A 1 89 ? 18.794 18.470 -22.662 1.00 44.78 89 PRO A C 1
ATOM 677 O O . PRO A 1 89 ? 19.166 18.214 -23.807 1.00 44.78 89 PRO A O 1
ATOM 680 N N . ILE A 1 90 ? 17.975 17.654 -21.989 1.00 42.59 90 ILE A N 1
ATOM 681 C CA . ILE A 1 90 ? 17.496 16.359 -22.492 1.00 42.59 90 ILE A CA 1
ATOM 682 C C . ILE A 1 90 ? 16.309 16.559 -23.445 1.00 42.59 90 ILE A C 1
ATOM 684 O O . ILE A 1 90 ? 15.215 16.936 -23.027 1.00 42.59 90 ILE A O 1
ATOM 688 N N . THR A 1 91 ? 16.500 16.226 -24.723 1.00 37.16 91 THR A N 1
ATOM 689 C CA . THR A 1 91 ? 15.420 16.183 -25.723 1.00 37.16 91 THR A CA 1
ATOM 690 C C . THR A 1 91 ? 14.759 14.800 -25.743 1.00 37.16 91 THR A C 1
ATOM 692 O O . THR A 1 91 ? 15.444 13.808 -25.963 1.00 37.16 91 THR A O 1
ATOM 695 N N . ASN A 1 92 ? 13.438 14.746 -25.517 1.00 46.22 92 ASN A N 1
ATOM 696 C CA . ASN A 1 92 ? 12.524 13.601 -25.717 1.00 46.22 92 ASN A CA 1
ATOM 697 C C . ASN A 1 92 ? 13.139 12.185 -25.623 1.00 46.22 92 ASN A C 1
ATOM 699 O O . ASN A 1 92 ? 13.221 11.454 -26.610 1.00 46.22 92 ASN A O 1
ATOM 703 N N . LEU A 1 93 ? 13.484 11.765 -24.403 1.00 45.06 93 LEU A N 1
ATOM 704 C CA . LEU A 1 93 ? 13.818 10.375 -24.077 1.00 45.06 93 LEU A CA 1
ATOM 705 C C . LEU A 1 93 ? 12.598 9.646 -23.475 1.00 45.06 93 LEU A C 1
ATOM 707 O O . LEU A 1 93 ? 11.746 10.275 -22.841 1.00 45.06 93 LEU A O 1
ATOM 711 N N . SER A 1 94 ? 12.515 8.319 -23.642 1.00 53.84 94 SER A N 1
ATOM 712 C CA . SER A 1 94 ? 11.465 7.501 -23.008 1.00 53.84 94 SER A CA 1
ATOM 713 C C . SER A 1 94 ? 11.464 7.691 -21.487 1.00 53.84 94 SER A C 1
ATOM 715 O O . SER A 1 94 ? 12.530 7.728 -20.868 1.00 53.84 94 SER A O 1
ATOM 717 N N . LYS A 1 95 ? 10.277 7.797 -20.873 1.00 72.31 95 LYS A N 1
ATOM 718 C CA . LYS A 1 95 ? 10.083 8.135 -19.444 1.00 72.31 95 LYS A CA 1
ATOM 719 C C . LYS A 1 95 ? 10.354 6.956 -18.493 1.00 72.31 95 LYS A C 1
ATOM 721 O O . LYS A 1 95 ? 9.621 6.737 -17.528 1.00 72.31 95 LYS A O 1
ATOM 726 N N . ARG A 1 96 ? 11.425 6.212 -18.762 1.00 84.75 96 ARG A N 1
ATOM 727 C CA . ARG A 1 96 ? 11.906 5.086 -17.963 1.00 84.75 96 ARG A CA 1
ATOM 728 C C . ARG A 1 96 ? 12.341 5.577 -16.565 1.00 84.75 96 ARG A C 1
ATOM 730 O O . ARG A 1 96 ? 12.821 6.706 -16.452 1.00 84.75 96 ARG A O 1
ATOM 737 N N . PRO A 1 97 ? 12.202 4.780 -15.488 1.00 91.44 97 PRO A N 1
ATOM 738 C CA . PRO A 1 97 ? 12.287 5.294 -14.122 1.00 91.44 97 PRO A CA 1
ATOM 739 C C . PRO A 1 97 ? 13.686 5.805 -13.777 1.00 91.44 97 PRO A C 1
ATOM 741 O O . PRO A 1 97 ? 14.664 5.073 -13.922 1.00 91.44 97 PRO A O 1
ATOM 744 N N . VAL A 1 98 ? 13.790 7.035 -13.275 1.00 92.62 98 VAL A N 1
ATOM 745 C CA . VAL A 1 98 ? 15.051 7.599 -12.773 1.00 92.62 98 VAL A CA 1
ATOM 746 C C . VAL A 1 98 ? 15.062 7.492 -11.251 1.00 92.62 98 VAL A C 1
ATOM 748 O O . VAL A 1 98 ? 14.132 7.943 -10.586 1.00 92.62 98 VAL A O 1
ATOM 751 N N . LEU A 1 99 ? 16.111 6.873 -10.707 1.00 95.12 99 LEU A N 1
ATOM 752 C CA . LEU A 1 99 ? 16.297 6.711 -9.267 1.00 95.12 99 LEU A CA 1
ATOM 753 C C . LEU A 1 99 ? 16.825 8.002 -8.631 1.00 95.12 99 LEU A C 1
ATOM 755 O O . LEU A 1 99 ? 17.892 8.489 -8.995 1.00 95.12 99 LEU A O 1
ATOM 759 N N . GLN A 1 100 ? 16.102 8.511 -7.638 1.00 95.56 100 GLN A N 1
ATOM 760 C CA . GLN A 1 100 ? 16.481 9.666 -6.830 1.00 95.56 100 GLN A CA 1
ATOM 761 C C . GLN A 1 100 ? 17.283 9.233 -5.590 1.00 95.56 100 GLN A C 1
ATOM 763 O O . GLN A 1 100 ? 16.965 8.206 -4.987 1.00 95.56 100 GLN A O 1
ATOM 768 N N . PRO A 1 101 ? 18.291 10.007 -5.144 1.00 95.19 101 PRO A N 1
ATOM 769 C CA . PRO A 1 101 ? 19.005 9.746 -3.890 1.00 95.19 101 PRO A CA 1
ATOM 770 C C . PRO A 1 101 ? 18.230 10.221 -2.647 1.00 95.19 101 PRO A C 1
ATOM 772 O O . PRO A 1 101 ? 18.597 9.874 -1.525 1.00 95.19 101 PRO A O 1
ATOM 775 N N . LYS A 1 102 ? 17.175 11.028 -2.833 1.00 95.69 102 LYS A N 1
ATOM 776 C CA . LYS A 1 102 ? 16.348 11.615 -1.775 1.00 95.69 102 LYS A CA 1
ATOM 777 C C . LYS A 1 102 ? 14.898 11.143 -1.904 1.00 95.69 102 LYS A C 1
ATOM 779 O O . LYS A 1 102 ? 14.339 11.148 -2.996 1.00 95.69 102 LYS A O 1
ATOM 7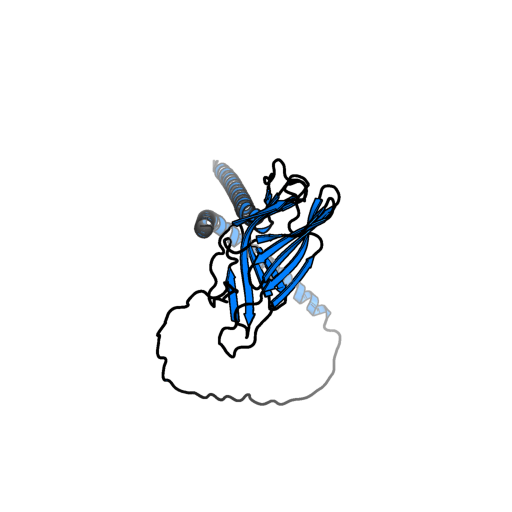84 N N . GLU A 1 103 ? 14.317 10.780 -0.768 1.00 97.00 103 GLU A N 1
ATOM 785 C CA . GLU A 1 103 ? 12.902 10.446 -0.593 1.00 97.00 103 GLU A CA 1
ATOM 786 C C . GLU A 1 103 ? 11.999 11.668 -0.827 1.00 97.00 103 GLU A C 1
ATOM 788 O O . GLU A 1 103 ? 12.335 12.785 -0.417 1.00 97.00 103 GLU A O 1
ATOM 793 N N . THR A 1 104 ? 10.847 11.466 -1.471 1.00 96.00 104 THR A N 1
ATOM 794 C CA . THR A 1 104 ? 9.844 12.524 -1.698 1.00 96.00 104 THR A CA 1
ATOM 795 C C . THR A 1 104 ? 8.434 11.945 -1.623 1.00 96.00 104 THR A C 1
ATOM 797 O O . THR A 1 104 ? 8.222 10.804 -2.017 1.00 96.00 104 THR A O 1
ATOM 800 N N . ALA A 1 105 ? 7.453 12.717 -1.146 1.00 95.50 105 ALA A N 1
ATOM 801 C CA . ALA A 1 105 ? 6.077 12.228 -1.033 1.00 95.50 105 ALA A CA 1
ATOM 802 C C . ALA A 1 105 ? 5.517 11.817 -2.416 1.00 95.50 105 ALA A C 1
ATOM 804 O O . ALA A 1 105 ? 5.539 12.642 -3.337 1.00 95.50 105 ALA A O 1
ATOM 805 N N . PRO A 1 106 ? 5.026 10.574 -2.595 1.00 97.25 106 PRO A N 1
ATOM 806 C CA . PRO A 1 106 ? 4.461 10.146 -3.866 1.00 97.25 106 PRO A CA 1
ATOM 807 C C . PRO A 1 106 ? 3.129 10.856 -4.150 1.00 97.25 106 PRO A C 1
ATOM 809 O O . PRO A 1 106 ? 2.330 11.057 -3.233 1.00 97.25 106 PRO A O 1
ATOM 812 N N . PRO A 1 107 ? 2.837 11.202 -5.416 1.00 97.31 107 PRO A N 1
ATOM 813 C CA . PRO A 1 107 ? 1.536 11.743 -5.785 1.00 97.31 107 PRO A CA 1
ATOM 814 C C . PRO A 1 107 ? 0.458 10.663 -5.623 1.00 97.31 107 PRO A C 1
ATOM 816 O O . PRO A 1 107 ? 0.593 9.564 -6.160 1.00 97.31 107 PRO A O 1
ATOM 819 N N . GLN A 1 108 ? -0.630 10.982 -4.922 1.00 97.81 108 GLN A N 1
ATOM 820 C CA . GLN A 1 108 ? -1.811 10.121 -4.865 1.00 97.81 108 GLN A CA 1
ATOM 821 C C . GLN A 1 108 ? -2.550 10.145 -6.210 1.00 97.81 108 GLN A C 1
ATOM 823 O O . GLN A 1 108 ? -2.744 11.206 -6.804 1.00 97.81 108 GLN A O 1
ATOM 828 N N . PHE A 1 109 ? -3.011 8.987 -6.677 1.00 98.12 109 PHE A N 1
ATOM 829 C CA . PHE A 1 109 ? -3.814 8.867 -7.891 1.00 98.12 109 PHE A CA 1
ATOM 830 C C . PHE A 1 109 ? -4.888 7.783 -7.772 1.00 98.12 109 PHE A C 1
ATOM 832 O O . PHE A 1 109 ? -4.742 6.825 -7.017 1.00 98.12 109 PHE A O 1
ATOM 839 N N . LEU A 1 110 ? -5.962 7.924 -8.555 1.00 97.81 110 LEU A N 1
ATOM 840 C CA . LEU A 1 110 ? -7.030 6.931 -8.685 1.00 97.81 110 LEU A CA 1
ATOM 841 C C . LEU A 1 110 ? -6.842 6.094 -9.958 1.00 97.81 110 LEU A C 1
ATOM 843 O O . LEU A 1 110 ? -6.576 6.630 -11.040 1.00 97.81 110 LEU A O 1
ATOM 847 N N . ARG A 1 111 ? -7.027 4.780 -9.846 1.00 97.44 111 ARG A N 1
ATOM 848 C CA . ARG A 1 111 ? -7.124 3.840 -10.966 1.00 97.44 111 ARG A CA 1
ATOM 849 C C . ARG A 1 111 ? -8.264 2.850 -10.748 1.00 97.44 111 ARG A C 1
ATOM 851 O O . ARG A 1 111 ? -8.556 2.447 -9.625 1.00 97.44 111 ARG A O 1
ATOM 858 N N . THR A 1 112 ? -8.884 2.452 -11.849 1.00 97.25 112 THR A N 1
ATOM 859 C CA . THR A 1 112 ? -9.934 1.434 -11.920 1.00 97.25 112 THR A CA 1
ATOM 860 C C . THR A 1 112 ? -9.527 0.345 -12.901 1.00 97.25 112 THR A C 1
ATOM 862 O O . THR A 1 112 ? -8.830 0.607 -13.881 1.00 97.25 112 THR A O 1
ATOM 865 N N . LEU A 1 113 ? -9.991 -0.873 -12.640 1.00 97.62 113 LEU A N 1
ATOM 866 C CA . LEU A 1 113 ? -10.003 -1.972 -13.593 1.00 97.62 113 LEU A CA 1
ATOM 867 C C . LEU A 1 113 ? -11.460 -2.328 -13.885 1.00 97.62 113 LEU A C 1
ATOM 869 O O . LEU A 1 113 ? -12.261 -2.471 -12.958 1.00 97.62 113 LEU A O 1
ATOM 873 N N . MET A 1 114 ? -11.788 -2.455 -15.166 1.00 96.25 114 MET A N 1
ATOM 874 C CA . MET A 1 114 ? -13.106 -2.856 -15.651 1.00 96.25 114 MET A CA 1
ATOM 875 C C . MET A 1 114 ? -13.029 -4.243 -16.282 1.00 96.25 114 MET A C 1
ATOM 877 O O . MET A 1 114 ? -11.993 -4.621 -16.834 1.00 96.25 114 MET A O 1
ATOM 881 N N . ASP A 1 115 ? -14.123 -4.991 -16.198 1.00 94.19 115 ASP A N 1
ATOM 882 C CA . ASP A 1 115 ? -14.296 -6.234 -16.940 1.00 94.19 115 ASP A CA 1
ATOM 883 C C . ASP A 1 115 ? -14.664 -5.960 -18.420 1.00 94.19 115 ASP A C 1
ATOM 885 O O . ASP A 1 115 ? -14.915 -4.809 -18.798 1.00 94.19 115 ASP A O 1
ATOM 889 N N . PRO A 1 116 ? -14.713 -6.988 -19.292 1.00 93.25 116 PRO A N 1
ATOM 890 C CA . PRO A 1 116 ? -15.109 -6.817 -20.694 1.00 93.25 116 PRO A CA 1
ATOM 891 C C . PRO A 1 116 ? -16.554 -6.334 -20.913 1.00 93.25 116 PRO A C 1
ATOM 893 O O . PRO A 1 116 ? -16.930 -6.074 -22.052 1.00 93.25 116 PRO A O 1
ATOM 896 N N . GLN A 1 117 ? -17.368 -6.231 -19.856 1.00 92.50 117 GLN A N 1
ATOM 897 C CA . GLN A 1 117 ? -18.742 -5.716 -19.885 1.00 92.50 117 GLN A CA 1
ATOM 898 C C . GLN A 1 117 ? -18.802 -4.237 -19.447 1.00 92.50 117 GLN A C 1
ATOM 900 O O . GLN A 1 117 ? -19.877 -3.642 -19.421 1.00 92.50 117 GLN A O 1
ATOM 905 N N . GLY A 1 118 ? -17.654 -3.629 -19.115 1.00 92.12 118 GLY A N 1
ATOM 906 C CA . GLY A 1 118 ? -17.534 -2.237 -18.675 1.00 92.12 118 GLY A CA 1
ATOM 907 C C . GLY A 1 118 ? -17.781 -2.021 -17.179 1.00 92.12 118 GLY A C 1
ATOM 908 O O . GLY A 1 118 ? -17.737 -0.881 -16.713 1.00 92.12 118 GLY A O 1
ATOM 909 N N . LYS A 1 119 ? -18.014 -3.080 -16.393 1.00 94.50 119 LYS A N 1
ATOM 910 C CA . LYS A 1 119 ? -18.245 -2.966 -14.949 1.00 94.50 119 LYS A CA 1
ATOM 911 C C . LYS A 1 119 ? -16.912 -2.885 -14.206 1.00 94.50 119 LYS A C 1
ATOM 913 O O . LYS A 1 119 ? -16.005 -3.685 -14.427 1.00 94.50 119 LYS A O 1
ATOM 918 N N . VAL A 1 120 ? -16.790 -1.932 -13.280 1.00 96.88 120 VAL A N 1
ATOM 919 C CA . VAL A 1 120 ? -15.606 -1.800 -12.414 1.00 96.88 120 VAL A CA 1
ATOM 920 C C . VAL A 1 120 ? -15.511 -3.005 -11.473 1.00 96.88 120 VAL A C 1
ATOM 922 O O . VAL A 1 120 ? -16.435 -3.270 -10.705 1.00 96.88 120 VAL A O 1
ATOM 925 N N . CYS A 1 121 ? -14.380 -3.710 -11.514 1.00 97.00 121 CYS A N 1
ATOM 926 C CA . CYS A 1 121 ? -14.108 -4.895 -10.696 1.00 97.00 121 CYS A CA 1
ATOM 927 C C . CYS A 1 121 ? -13.000 -4.674 -9.650 1.00 97.00 121 CYS A C 1
ATOM 929 O O . CYS A 1 121 ? -12.928 -5.420 -8.677 1.00 97.00 121 CYS A O 1
ATOM 931 N N . VAL A 1 122 ? -12.144 -3.658 -9.829 1.00 98.12 122 VAL A N 1
ATOM 932 C CA . VAL A 1 122 ? -11.174 -3.185 -8.826 1.00 98.12 122 VAL A CA 1
ATOM 933 C C . VAL A 1 122 ? -11.084 -1.662 -8.904 1.00 98.12 122 VAL A C 1
ATOM 935 O O . VAL A 1 122 ? -11.054 -1.096 -9.998 1.00 98.12 122 VAL A O 1
ATOM 938 N N . GLN A 1 123 ? -10.982 -0.997 -7.756 1.00 98.00 123 GLN A N 1
ATOM 939 C CA . GLN A 1 123 ? -10.630 0.419 -7.654 1.00 98.00 123 GLN A CA 1
ATOM 940 C C . GLN A 1 123 ? -9.514 0.598 -6.620 1.00 98.00 123 GLN A C 1
ATOM 942 O O . GLN A 1 123 ? -9.510 -0.051 -5.573 1.00 98.00 123 GLN A O 1
ATOM 947 N N . ALA A 1 124 ? -8.546 1.457 -6.935 1.00 98.25 124 ALA A N 1
ATOM 948 C CA . ALA A 1 124 ? -7.370 1.714 -6.115 1.00 98.25 124 ALA A CA 1
ATOM 949 C C . ALA A 1 124 ? -7.023 3.210 -6.145 1.00 98.25 124 ALA A C 1
ATOM 951 O O . ALA A 1 124 ? -6.817 3.786 -7.212 1.00 98.25 124 ALA A O 1
ATOM 952 N N . SER A 1 125 ? -6.963 3.835 -4.971 1.00 98.38 125 SER A N 1
ATOM 953 C CA . SER A 1 125 ? -6.529 5.213 -4.747 1.00 98.38 125 SER A CA 1
ATOM 954 C C . SER A 1 125 ? -5.275 5.177 -3.889 1.00 98.38 125 SER A C 1
ATOM 956 O O . SER A 1 125 ? -5.332 4.740 -2.742 1.00 98.38 125 SER A O 1
ATOM 958 N N . LEU A 1 126 ? -4.126 5.546 -4.444 1.00 98.38 126 LEU A N 1
ATOM 959 C CA . LEU A 1 126 ? -2.845 5.343 -3.775 1.00 98.38 126 LEU A CA 1
ATOM 960 C C . LEU A 1 126 ? -1.758 6.287 -4.278 1.00 98.38 126 LEU A C 1
ATOM 962 O O . LEU A 1 126 ? -1.764 6.673 -5.443 1.00 98.38 126 LEU A O 1
ATOM 966 N N . GLY A 1 127 ? -0.817 6.631 -3.401 1.00 98.44 127 GLY A N 1
ATOM 967 C CA . GLY A 1 127 ? 0.514 7.103 -3.792 1.00 98.44 127 GLY A CA 1
ATOM 968 C C . GLY A 1 127 ? 1.525 5.966 -3.643 1.00 98.44 127 GLY A C 1
ATOM 969 O O . GLY A 1 127 ? 1.440 5.193 -2.688 1.00 98.44 127 GLY A O 1
ATOM 970 N N . VAL A 1 128 ? 2.460 5.832 -4.590 1.00 98.69 128 VAL A N 1
ATOM 971 C CA . VAL A 1 128 ? 3.431 4.721 -4.637 1.00 98.69 128 VAL A CA 1
ATOM 972 C C . VAL A 1 128 ? 4.864 5.240 -4.771 1.00 98.69 128 VAL A C 1
ATOM 974 O O . VAL A 1 128 ? 5.209 5.835 -5.794 1.00 98.69 128 VAL A O 1
ATOM 977 N N . GLU A 1 129 ? 5.709 4.944 -3.779 1.00 98.56 129 GLU A N 1
ATOM 978 C CA . GLU A 1 129 ? 7.171 5.099 -3.865 1.00 98.56 129 GLU A CA 1
ATOM 979 C C . GLU A 1 129 ? 7.840 3.717 -3.884 1.00 98.56 129 GLU A C 1
ATOM 981 O O . GLU A 1 129 ? 7.658 2.904 -2.976 1.00 98.56 129 GLU A O 1
ATOM 986 N N . TYR A 1 130 ? 8.661 3.450 -4.893 1.00 98.44 130 TYR A N 1
ATOM 987 C CA . TYR A 1 130 ? 9.589 2.325 -4.894 1.00 98.44 130 TYR A CA 1
ATOM 988 C C . TYR A 1 130 ? 10.882 2.713 -4.179 1.00 98.44 130 TYR A C 1
ATOM 990 O O . TYR A 1 130 ? 11.463 3.755 -4.479 1.00 98.44 130 TYR A O 1
ATOM 998 N N . VAL A 1 131 ? 11.383 1.838 -3.305 1.00 98.50 131 VAL A N 1
ATOM 999 C CA . VAL A 1 131 ? 12.666 2.021 -2.613 1.00 98.50 131 VAL A CA 1
ATOM 1000 C C . VAL A 1 131 ? 13.569 0.821 -2.877 1.00 98.50 131 VAL A C 1
ATOM 1002 O O . VAL A 1 131 ? 13.289 -0.297 -2.437 1.00 98.50 131 VAL A O 1
ATOM 1005 N N . VAL A 1 132 ? 14.673 1.049 -3.584 1.00 97.88 132 VAL A N 1
ATOM 1006 C CA . VAL A 1 132 ? 15.702 0.036 -3.866 1.00 97.88 132 VAL A CA 1
ATOM 1007 C C . VAL A 1 132 ? 16.946 0.302 -3.026 1.00 97.88 132 VAL A C 1
ATOM 1009 O O . VAL A 1 132 ? 17.298 1.453 -2.772 1.00 97.88 132 VAL A O 1
ATOM 1012 N N . ARG A 1 133 ? 17.622 -0.757 -2.578 1.00 96.56 133 ARG A N 1
ATOM 1013 C CA . ARG A 1 133 ? 18.837 -0.659 -1.764 1.00 96.56 133 ARG A CA 1
ATOM 1014 C C . ARG A 1 133 ? 20.055 -1.129 -2.548 1.00 96.56 133 ARG A C 1
ATOM 1016 O O . ARG A 1 133 ? 20.176 -2.313 -2.848 1.00 96.56 133 ARG A O 1
ATOM 1023 N N . GLU A 1 134 ? 20.992 -0.221 -2.796 1.00 92.75 134 GLU A N 1
ATOM 1024 C CA . GLU A 1 134 ? 22.277 -0.506 -3.438 1.00 92.75 134 GLU A CA 1
ATOM 1025 C C . GLU A 1 134 ? 23.431 -0.077 -2.529 1.00 92.75 134 GLU A C 1
ATOM 1027 O O . GLU A 1 134 ? 23.392 1.007 -1.952 1.00 92.75 134 GLU A O 1
ATOM 1032 N N . ASN A 1 135 ? 24.487 -0.889 -2.406 1.00 91.12 135 ASN A N 1
ATOM 1033 C CA . ASN A 1 135 ? 25.712 -0.528 -1.670 1.00 91.12 135 ASN A CA 1
ATOM 1034 C C . ASN A 1 135 ? 25.432 0.074 -0.273 1.00 91.12 135 ASN A C 1
ATOM 1036 O O . ASN A 1 135 ? 26.014 1.077 0.136 1.00 91.12 135 ASN A O 1
ATOM 1040 N N . LYS A 1 136 ? 24.487 -0.551 0.448 1.00 92.62 136 LYS A N 1
ATOM 1041 C CA . LYS A 1 136 ? 23.898 -0.145 1.741 1.00 92.62 136 LYS A CA 1
ATOM 1042 C C . LYS A 1 136 ? 23.036 1.135 1.732 1.00 92.62 136 LYS A C 1
ATOM 1044 O O . LYS A 1 136 ? 22.249 1.272 2.672 1.00 92.62 136 LYS A O 1
ATOM 1049 N N . LYS A 1 137 ? 23.113 1.990 0.703 1.00 95.81 137 LYS A N 1
ATOM 1050 C CA . LYS A 1 137 ? 22.288 3.199 0.489 1.00 95.81 137 LYS A CA 1
ATOM 1051 C C . LYS A 1 137 ? 20.909 2.851 -0.095 1.00 95.81 137 LYS A C 1
ATOM 1053 O O . LYS A 1 137 ? 20.751 1.815 -0.735 1.00 95.81 137 LYS A O 1
ATOM 1058 N N . ASN A 1 138 ? 19.929 3.729 0.107 1.00 97.62 138 ASN A N 1
ATOM 1059 C CA . ASN A 1 138 ? 18.603 3.639 -0.511 1.00 97.62 138 ASN A CA 1
ATOM 1060 C C . ASN A 1 138 ? 18.492 4.622 -1.684 1.00 97.62 138 ASN A C 1
ATOM 1062 O O . ASN A 1 138 ? 19.064 5.710 -1.625 1.00 97.62 138 ASN A O 1
ATOM 1066 N N . TYR A 1 139 ? 17.707 4.253 -2.692 1.00 97.56 139 TYR A N 1
ATOM 1067 C CA . TYR A 1 139 ? 17.303 5.102 -3.807 1.00 97.56 139 TYR A CA 1
ATOM 1068 C C . TYR A 1 139 ? 15.801 4.954 -4.058 1.00 97.56 139 TYR A C 1
ATOM 1070 O O . TYR A 1 139 ? 15.232 3.882 -3.835 1.00 97.56 139 TYR A O 1
ATOM 1078 N N . TYR A 1 140 ? 15.177 6.025 -4.535 1.00 98.19 140 TYR A N 1
ATOM 1079 C CA . TYR A 1 140 ? 13.732 6.234 -4.497 1.00 98.19 140 TYR A CA 1
ATOM 1080 C C . TYR A 1 140 ? 13.174 6.502 -5.901 1.00 98.19 140 TYR A C 1
ATOM 1082 O O . TYR A 1 140 ? 13.831 7.145 -6.718 1.00 98.19 140 TYR A O 1
ATOM 1090 N N . PHE A 1 141 ? 11.965 6.029 -6.201 1.00 97.62 141 PHE A N 1
ATOM 1091 C CA . PHE A 1 141 ? 11.247 6.376 -7.430 1.00 97.62 141 PHE A CA 1
ATOM 1092 C C . PHE A 1 141 ? 9.737 6.433 -7.185 1.00 97.62 141 PHE A C 1
ATOM 1094 O O . PHE A 1 141 ? 9.117 5.422 -6.855 1.00 97.62 141 PHE A O 1
ATOM 1101 N N . ASN A 1 142 ? 9.145 7.606 -7.402 1.00 97.81 142 ASN A N 1
ATOM 1102 C CA . ASN A 1 142 ? 7.703 7.808 -7.308 1.00 97.81 142 ASN A CA 1
ATOM 1103 C C . ASN A 1 142 ? 7.006 7.463 -8.623 1.00 97.81 142 ASN A C 1
ATOM 1105 O O . ASN A 1 142 ? 7.371 7.964 -9.688 1.00 97.81 142 ASN A O 1
ATOM 1109 N N . MET A 1 143 ? 5.969 6.631 -8.534 1.00 97.25 143 MET A N 1
ATOM 1110 C CA . MET A 1 143 ? 5.137 6.253 -9.673 1.00 97.25 143 MET A CA 1
ATOM 1111 C C . MET A 1 143 ? 4.412 7.490 -10.223 1.00 97.25 143 MET A C 1
ATOM 1113 O O . MET A 1 143 ? 3.664 8.154 -9.508 1.00 97.25 143 MET A O 1
ATOM 1117 N N . ASN A 1 144 ? 4.634 7.812 -11.500 1.00 95.38 144 ASN A N 1
ATOM 1118 C CA . ASN A 1 144 ? 4.019 8.973 -12.143 1.00 95.38 144 ASN A CA 1
ATOM 1119 C C . ASN A 1 144 ? 2.600 8.620 -12.640 1.00 95.38 144 ASN A C 1
ATOM 1121 O O . ASN A 1 144 ? 2.477 7.774 -13.534 1.00 95.38 144 ASN A O 1
ATOM 1125 N N . PRO A 1 145 ? 1.528 9.269 -12.140 1.00 94.69 145 PRO A N 1
ATOM 1126 C CA . PRO A 1 145 ? 0.155 8.951 -12.530 1.00 94.69 145 PRO A CA 1
ATOM 1127 C C . PRO A 1 145 ? -0.077 9.088 -14.037 1.00 94.69 145 PRO A C 1
ATOM 1129 O O . PRO A 1 145 ? -0.694 8.222 -14.655 1.00 94.69 145 PRO A O 1
ATOM 1132 N N . SER A 1 146 ? 0.459 10.144 -14.650 1.00 93.94 146 SER A N 1
ATOM 1133 C CA . SER A 1 146 ? 0.230 10.492 -16.058 1.00 93.94 146 SER A CA 1
ATOM 1134 C C . SER A 1 146 ? 0.901 9.536 -17.050 1.00 93.94 146 SER A C 1
ATOM 1136 O O . SER A 1 146 ? 0.624 9.609 -18.243 1.00 93.94 146 SER A O 1
ATOM 1138 N N . SER A 1 147 ? 1.768 8.635 -16.577 1.00 92.94 147 SER A N 1
ATOM 1139 C CA . SER A 1 147 ? 2.375 7.558 -17.372 1.00 92.94 147 SER A CA 1
ATOM 1140 C C . SER A 1 147 ? 2.116 6.159 -16.797 1.00 92.94 147 SER A C 1
ATOM 1142 O O . SER A 1 147 ? 2.795 5.215 -17.191 1.00 92.94 147 SER A O 1
ATOM 1144 N N . THR A 1 148 ? 1.151 6.020 -15.879 1.00 96.00 148 THR A N 1
ATOM 1145 C CA . THR A 1 148 ? 0.764 4.735 -15.275 1.00 96.00 148 THR A CA 1
ATOM 1146 C C . THR A 1 148 ? -0.630 4.319 -15.736 1.00 96.00 148 THR A C 1
ATOM 1148 O O . THR A 1 148 ? -1.613 5.042 -15.527 1.00 96.00 148 THR A O 1
ATOM 1151 N N . ARG A 1 149 ? -0.737 3.130 -16.332 1.00 96.50 149 ARG A N 1
ATOM 1152 C CA . ARG A 1 149 ? -1.994 2.504 -16.771 1.00 96.50 149 ARG A CA 1
ATOM 1153 C C . ARG A 1 149 ? -2.412 1.411 -15.791 1.00 96.50 149 ARG A C 1
ATOM 1155 O O . ARG A 1 149 ? -1.564 0.763 -15.193 1.00 96.50 149 ARG A O 1
ATOM 1162 N N . ALA A 1 150 ? -3.718 1.199 -15.652 1.00 97.62 150 ALA A N 1
ATOM 1163 C CA . ALA A 1 150 ? -4.245 -0.004 -15.016 1.00 97.62 150 ALA A CA 1
ATOM 1164 C C . ALA A 1 150 ? -4.488 -1.079 -16.081 1.00 97.62 150 ALA A C 1
ATOM 1166 O O . ALA A 1 150 ? -5.054 -0.784 -17.137 1.00 97.62 150 ALA A O 1
ATOM 1167 N N . THR A 1 151 ? -4.073 -2.309 -15.801 1.00 97.25 151 THR A N 1
ATOM 1168 C CA . THR A 1 151 ? -4.400 -3.507 -16.586 1.00 97.25 151 THR A CA 1
ATOM 1169 C C . THR A 1 151 ? -4.676 -4.685 -15.646 1.00 97.25 151 THR A C 1
ATOM 1171 O O . THR A 1 151 ? -4.618 -4.539 -14.421 1.00 97.25 151 THR A O 1
ATOM 1174 N N . GLY A 1 152 ? -4.992 -5.855 -16.205 1.00 97.44 152 GLY A N 1
ATOM 1175 C CA . GLY A 1 152 ? -5.091 -7.102 -15.456 1.00 97.44 152 GLY A CA 1
ATOM 1176 C C . GLY A 1 152 ? -6.338 -7.903 -15.809 1.00 97.44 152 GLY A C 1
ATOM 1177 O O . GLY A 1 152 ? -6.688 -8.022 -16.981 1.00 97.44 152 GLY A O 1
ATOM 1178 N N . PHE A 1 153 ? -6.977 -8.490 -14.799 1.00 97.19 153 PHE A N 1
ATOM 1179 C CA . PHE A 1 153 ? -8.054 -9.465 -14.965 1.00 97.19 153 PHE A CA 1
ATOM 1180 C C . PHE A 1 153 ? -9.159 -9.294 -13.915 1.00 97.19 153 PHE A C 1
ATOM 1182 O O . PHE A 1 153 ? -8.875 -9.150 -12.725 1.00 97.19 153 PHE A O 1
ATOM 1189 N N . CYS A 1 154 ? -10.413 -9.397 -14.355 1.00 97.38 154 CYS A N 1
ATOM 1190 C CA . CYS A 1 154 ? -11.602 -9.432 -13.507 1.00 97.38 154 CYS A CA 1
ATOM 1191 C C . CYS A 1 154 ? -12.209 -10.840 -13.503 1.00 97.38 154 CYS A C 1
ATOM 1193 O O . CYS A 1 154 ? -12.468 -11.400 -14.566 1.00 97.38 154 CYS A O 1
ATOM 1195 N N . GLY A 1 155 ? -12.493 -11.389 -12.321 1.00 95.88 155 GLY A N 1
ATOM 1196 C CA . GLY A 1 155 ? -13.163 -12.680 -12.172 1.00 95.88 155 GLY A CA 1
ATOM 1197 C C . GLY A 1 155 ? -13.791 -12.853 -10.790 1.00 95.88 155 GLY A C 1
ATOM 1198 O O . GLY A 1 155 ? -13.394 -12.203 -9.826 1.00 95.88 155 GLY A O 1
ATOM 1199 N N . ASN A 1 156 ? -14.776 -13.748 -10.687 1.00 94.06 156 ASN A N 1
ATOM 1200 C CA . ASN A 1 156 ? -15.698 -13.822 -9.542 1.00 94.06 156 ASN A CA 1
ATOM 1201 C C . ASN A 1 156 ? -15.029 -14.141 -8.189 1.00 94.06 156 ASN A C 1
ATOM 1203 O O . ASN A 1 156 ? -15.510 -13.695 -7.150 1.00 94.06 156 ASN A O 1
ATOM 1207 N N . GLN A 1 157 ? -13.938 -14.915 -8.201 1.00 95.75 157 GLN A N 1
ATOM 1208 C CA . GLN A 1 157 ? -13.171 -15.312 -7.006 1.00 95.75 157 GLN A CA 1
ATOM 1209 C C . GLN A 1 157 ? -11.732 -14.775 -6.992 1.00 95.75 157 GLN A C 1
ATOM 1211 O O . GLN A 1 157 ? -11.066 -14.818 -5.960 1.00 95.75 157 GLN A O 1
ATOM 1216 N N . LYS A 1 158 ? -11.237 -14.282 -8.133 1.00 97.25 158 LYS A N 1
ATOM 1217 C CA . LYS A 1 158 ? -9.872 -13.777 -8.298 1.00 97.25 158 LYS A CA 1
ATOM 1218 C C . LYS A 1 158 ? -9.866 -12.594 -9.256 1.00 97.25 158 LYS A C 1
ATOM 1220 O O . LYS A 1 158 ? -10.347 -12.718 -10.379 1.00 97.25 158 LYS A O 1
ATOM 1225 N N . ALA A 1 159 ? -9.254 -11.496 -8.832 1.00 98.06 159 ALA A N 1
ATOM 1226 C CA . ALA A 1 159 ? -8.958 -10.348 -9.681 1.00 98.06 159 ALA A CA 1
ATOM 1227 C C . ALA A 1 159 ? -7.456 -10.041 -9.623 1.00 98.06 159 ALA A C 1
ATOM 1229 O O . ALA A 1 159 ? -6.781 -10.366 -8.646 1.00 98.06 159 ALA A O 1
ATOM 1230 N N . ILE A 1 160 ? -6.916 -9.433 -10.673 1.00 98.31 160 ILE A N 1
ATOM 1231 C CA . ILE A 1 160 ? -5.523 -8.983 -10.739 1.00 98.31 160 ILE A CA 1
ATOM 1232 C C . ILE A 1 160 ? -5.550 -7.540 -11.220 1.00 98.31 160 ILE A C 1
ATOM 1234 O O . ILE A 1 160 ? -6.052 -7.293 -12.310 1.00 98.31 160 ILE A O 1
ATOM 1238 N N . LEU A 1 161 ? -4.994 -6.614 -10.441 1.00 98.69 161 LEU A N 1
ATOM 1239 C CA . LEU A 1 161 ? -4.726 -5.240 -10.867 1.00 98.69 161 LEU A CA 1
ATOM 1240 C C . LEU A 1 161 ? -3.219 -5.082 -11.053 1.00 98.69 161 LEU A C 1
ATOM 1242 O O . LEU A 1 161 ? -2.481 -5.213 -10.080 1.00 98.69 161 LEU A O 1
ATOM 1246 N N . SER A 1 162 ? -2.770 -4.755 -12.262 1.00 98.56 162 SER A N 1
ATOM 1247 C CA . SER A 1 162 ? -1.404 -4.292 -12.510 1.00 98.56 162 SER A CA 1
ATOM 1248 C C . SER A 1 162 ? -1.402 -2.791 -12.785 1.00 98.56 162 SER A C 1
ATOM 1250 O O . SER A 1 162 ? -2.227 -2.287 -13.550 1.00 98.56 162 SER A O 1
ATOM 1252 N N . LEU A 1 163 ? -0.494 -2.072 -12.128 1.00 98.56 163 LEU A N 1
ATOM 1253 C CA . LEU A 1 163 ? -0.210 -0.659 -12.358 1.00 98.56 163 LEU A CA 1
ATOM 1254 C C . LEU A 1 163 ? 1.081 -0.563 -13.171 1.00 98.56 163 LEU A C 1
ATOM 1256 O O . LEU A 1 163 ? 2.175 -0.620 -12.608 1.00 98.56 163 LEU A O 1
ATOM 1260 N N . ASP A 1 164 ? 0.936 -0.470 -14.491 1.00 97.69 164 ASP A N 1
ATOM 1261 C CA . ASP A 1 164 ? 2.022 -0.600 -15.466 1.00 97.69 164 ASP A CA 1
ATOM 1262 C C . ASP A 1 164 ? 2.509 0.766 -15.957 1.00 97.69 164 ASP A C 1
ATOM 1264 O O . ASP A 1 164 ? 1.711 1.664 -16.246 1.00 97.69 164 ASP A O 1
ATOM 1268 N N . PHE A 1 165 ? 3.823 0.905 -16.108 1.00 96.00 165 PHE A N 1
ATOM 1269 C CA . PHE A 1 165 ? 4.508 2.113 -16.573 1.00 96.00 165 PHE A CA 1
ATOM 1270 C C . PHE A 1 165 ? 5.774 1.725 -17.356 1.00 96.00 165 PHE A C 1
ATOM 1272 O O . PHE A 1 165 ? 6.202 0.568 -17.329 1.00 96.00 165 PHE A O 1
ATOM 1279 N N . ASP A 1 166 ? 6.396 2.672 -18.069 1.00 94.75 166 ASP A N 1
ATOM 1280 C CA . ASP A 1 166 ? 7.677 2.395 -18.737 1.00 94.75 166 ASP A CA 1
ATOM 1281 C C . ASP A 1 166 ? 8.702 1.888 -17.706 1.00 94.75 166 ASP A C 1
ATOM 1283 O O . ASP A 1 166 ? 8.891 2.478 -16.644 1.00 94.75 166 ASP A O 1
ATOM 1287 N N . GLY A 1 167 ? 9.332 0.753 -18.000 1.00 94.06 167 GLY A N 1
ATOM 1288 C CA . GLY A 1 167 ? 10.289 0.097 -17.120 1.00 94.06 167 GLY A CA 1
ATOM 1289 C C . GLY A 1 167 ? 9.727 -0.638 -15.893 1.00 94.06 167 GLY A C 1
ATOM 1290 O O . GLY A 1 167 ? 10.546 -1.189 -15.159 1.00 94.06 167 GLY A O 1
ATOM 1291 N N . GLY A 1 168 ? 8.416 -0.728 -15.632 1.00 96.38 168 GLY A N 1
ATOM 1292 C CA . GLY A 1 168 ? 7.953 -1.435 -14.427 1.00 96.38 168 GLY A CA 1
ATOM 1293 C C . GLY A 1 168 ? 6.453 -1.695 -14.270 1.00 96.38 168 GLY A C 1
ATOM 1294 O O . GLY A 1 168 ? 5.633 -1.291 -15.088 1.00 96.38 168 GLY A O 1
ATOM 1295 N N . GLN A 1 169 ? 6.117 -2.408 -13.190 1.00 97.38 169 GLN A N 1
ATOM 1296 C CA . GLN A 1 169 ? 4.738 -2.656 -12.757 1.00 97.38 169 GLN A CA 1
ATOM 1297 C C . GLN A 1 169 ? 4.632 -2.871 -11.235 1.00 97.38 169 GLN A C 1
ATOM 1299 O O . GLN A 1 169 ? 5.597 -3.283 -10.576 1.00 97.38 169 GLN A O 1
ATOM 1304 N N . LEU A 1 170 ? 3.443 -2.625 -10.679 1.00 98.62 170 LEU A N 1
ATOM 1305 C CA . LEU A 1 170 ? 3.018 -3.098 -9.354 1.00 98.62 170 LEU A CA 1
ATOM 1306 C C . LEU A 1 170 ? 1.727 -3.911 -9.509 1.00 98.62 170 LEU A C 1
ATOM 1308 O O . LEU A 1 170 ? 0.695 -3.358 -9.879 1.00 98.62 170 LEU A O 1
ATOM 1312 N N . GLU A 1 171 ? 1.792 -5.212 -9.241 1.00 98.62 171 GLU A N 1
ATOM 1313 C CA . GLU A 1 171 ? 0.680 -6.151 -9.405 1.00 98.62 171 GLU A CA 1
ATOM 1314 C C . GLU A 1 171 ? 0.100 -6.549 -8.041 1.00 98.62 171 GLU A C 1
ATOM 1316 O O . GLU A 1 171 ? 0.829 -7.029 -7.172 1.00 98.62 171 GLU A O 1
ATOM 1321 N N . PHE A 1 172 ? -1.215 -6.414 -7.879 1.00 98.50 172 PHE A N 1
ATOM 1322 C CA . PHE A 1 172 ? -1.991 -6.900 -6.740 1.00 98.50 172 PHE A CA 1
ATOM 1323 C C . PHE A 1 172 ? -2.902 -8.044 -7.204 1.00 98.50 172 PHE A C 1
ATOM 1325 O O . PHE A 1 172 ? -3.797 -7.835 -8.026 1.00 98.50 172 PHE A O 1
ATOM 1332 N N . THR A 1 173 ? -2.706 -9.251 -6.668 1.00 98.31 173 THR A N 1
ATOM 1333 C CA . THR A 1 173 ? -3.638 -10.375 -6.850 1.00 98.31 173 THR A CA 1
ATOM 1334 C C . THR A 1 173 ? -4.628 -10.406 -5.688 1.00 98.31 173 THR A C 1
ATOM 1336 O O . THR A 1 173 ? -4.235 -10.641 -4.545 1.00 98.31 173 THR A O 1
ATOM 1339 N N . PHE A 1 174 ? -5.909 -10.203 -5.986 1.00 98.00 174 PHE A N 1
ATOM 1340 C CA . PHE A 1 174 ? -7.017 -10.298 -5.040 1.00 98.00 174 PHE A CA 1
ATOM 1341 C C . PHE A 1 174 ? -7.653 -11.684 -5.071 1.00 98.00 174 PHE A C 1
ATOM 1343 O O . PHE A 1 174 ? -7.810 -12.274 -6.142 1.00 98.00 174 PHE A O 1
ATOM 1350 N N . ILE A 1 175 ? -8.104 -12.148 -3.909 1.00 97.56 175 ILE A N 1
ATOM 1351 C CA . ILE A 1 175 ? -8.924 -13.347 -3.727 1.00 97.56 175 ILE A CA 1
ATOM 1352 C C . ILE A 1 175 ? -10.205 -12.958 -2.981 1.00 97.56 175 ILE A C 1
ATOM 1354 O O . ILE A 1 175 ? -10.177 -12.106 -2.088 1.00 97.56 175 ILE A O 1
ATOM 1358 N N . LYS A 1 176 ? -11.322 -13.587 -3.360 1.00 97.00 176 LYS A N 1
ATOM 1359 C CA . LYS A 1 176 ? -12.606 -13.530 -2.657 1.00 97.00 176 LYS A CA 1
ATOM 1360 C C . LYS A 1 176 ? -12.959 -14.906 -2.101 1.00 97.00 176 LYS A C 1
ATOM 1362 O O . LYS A 1 176 ? -12.988 -15.896 -2.827 1.00 97.00 176 LYS A O 1
ATOM 1367 N N . GLU A 1 177 ? -13.258 -14.938 -0.812 1.00 95.31 177 GLU A N 1
ATOM 1368 C CA . GLU A 1 177 ? -13.496 -16.129 -0.002 1.00 95.31 177 GLU A CA 1
ATOM 1369 C C . GLU A 1 177 ? -14.776 -15.883 0.812 1.00 95.31 177 GLU A C 1
ATOM 1371 O O . GLU A 1 177 ? -14.758 -15.280 1.887 1.00 95.31 177 GLU A O 1
ATOM 1376 N N . GLY A 1 178 ? -15.921 -16.261 0.235 1.00 94.62 178 GLY A N 1
ATOM 1377 C CA . GLY A 1 178 ? -17.240 -15.918 0.772 1.00 94.62 178 GLY A CA 1
ATOM 1378 C C . GLY A 1 178 ? -17.450 -14.401 0.853 1.00 94.62 178 GLY A C 1
ATOM 1379 O O . GLY A 1 178 ? -17.464 -13.708 -0.169 1.00 94.62 178 GLY A O 1
ATOM 1380 N N . ASP A 1 179 ? -17.596 -13.896 2.080 1.00 94.12 179 ASP A N 1
ATOM 1381 C CA . ASP A 1 179 ? -17.753 -12.467 2.375 1.00 94.12 179 ASP A CA 1
ATOM 1382 C C . ASP A 1 179 ? -16.452 -11.706 2.642 1.00 94.12 179 ASP A C 1
ATOM 1384 O O . ASP A 1 179 ? -16.502 -10.508 2.922 1.00 94.12 179 ASP A O 1
ATOM 1388 N N . LEU A 1 180 ? -15.289 -12.355 2.530 1.00 95.94 180 LEU A N 1
ATOM 1389 C CA . LEU A 1 180 ? -13.988 -11.705 2.672 1.00 95.94 180 LEU A CA 1
ATOM 1390 C C . LEU A 1 180 ? -13.320 -11.487 1.310 1.00 95.94 180 LEU A C 1
ATOM 1392 O O . LEU A 1 180 ? -13.211 -12.406 0.501 1.00 95.94 180 LEU A O 1
ATOM 1396 N N . SER A 1 181 ? -12.796 -10.283 1.098 1.00 96.62 181 SER A N 1
ATOM 1397 C CA . SER A 1 181 ? -11.861 -9.956 0.023 1.00 96.62 181 SER A CA 1
ATOM 1398 C C . SER A 1 181 ? -10.507 -9.561 0.614 1.00 96.62 181 SER A C 1
ATOM 1400 O O . SER A 1 181 ? -10.431 -8.948 1.684 1.00 96.62 181 SER A O 1
ATOM 1402 N N . TYR A 1 182 ? -9.422 -9.953 -0.049 1.00 97.44 182 TYR A N 1
ATOM 1403 C CA . TYR A 1 182 ? -8.060 -9.635 0.379 1.00 97.44 182 TYR A CA 1
ATOM 1404 C C . TYR A 1 182 ? -7.078 -9.729 -0.790 1.00 97.44 182 TYR A C 1
ATOM 1406 O O . TYR A 1 182 ? -7.338 -10.402 -1.786 1.00 97.44 182 TYR A O 1
ATOM 1414 N N . VAL A 1 183 ? -5.916 -9.093 -0.656 1.00 98.06 183 VAL A N 1
ATOM 1415 C CA . VAL A 1 183 ? -4.774 -9.289 -1.555 1.00 98.06 183 VAL A CA 1
ATOM 1416 C C . VAL A 1 183 ? -3.944 -10.469 -1.049 1.00 98.06 183 VAL A C 1
ATOM 1418 O O . VAL A 1 183 ? -3.437 -10.441 0.069 1.00 98.06 183 VAL A O 1
ATOM 1421 N N . SER A 1 184 ? -3.810 -11.523 -1.854 1.00 97.50 184 SER A N 1
ATOM 1422 C CA . SER A 1 184 ? -3.037 -12.728 -1.509 1.00 97.50 184 SER A CA 1
ATOM 1423 C C . SER A 1 184 ? -1.574 -12.642 -1.945 1.00 97.50 184 SER A C 1
ATOM 1425 O O . SER A 1 184 ? -0.726 -13.418 -1.502 1.00 97.50 184 SER A O 1
ATOM 1427 N N . THR A 1 185 ? -1.267 -11.764 -2.902 1.00 98.06 185 THR A N 1
ATOM 1428 C CA . THR A 1 185 ? 0.076 -11.611 -3.466 1.00 98.06 185 THR A CA 1
ATOM 1429 C C . THR A 1 185 ? 0.267 -10.210 -4.030 1.00 98.06 185 THR A C 1
ATOM 1431 O O . THR A 1 185 ? -0.606 -9.705 -4.736 1.00 98.06 185 THR A O 1
ATOM 1434 N N . ILE A 1 186 ? 1.426 -9.611 -3.751 1.00 98.50 186 ILE A N 1
ATOM 1435 C CA . ILE A 1 186 ? 1.871 -8.348 -4.353 1.00 98.50 186 ILE A CA 1
ATOM 1436 C C . ILE A 1 186 ? 3.201 -8.596 -5.056 1.00 98.50 186 ILE A C 1
ATOM 1438 O O . ILE A 1 186 ? 4.154 -9.016 -4.401 1.00 98.50 186 ILE A O 1
ATOM 1442 N N . LYS A 1 187 ? 3.290 -8.325 -6.362 1.00 98.31 187 LYS A N 1
ATOM 1443 C CA . LYS A 1 187 ? 4.549 -8.380 -7.127 1.00 98.31 187 LYS A CA 1
ATOM 1444 C C . LYS A 1 187 ? 4.972 -6.978 -7.535 1.00 98.31 187 LYS A C 1
ATOM 1446 O O . LYS A 1 187 ? 4.145 -6.171 -7.946 1.00 98.31 187 LYS A O 1
ATOM 1451 N N . GLY A 1 188 ? 6.269 -6.713 -7.490 1.00 98.38 188 GLY A N 1
ATOM 1452 C CA . GLY A 1 188 ? 6.860 -5.469 -7.968 1.00 98.38 188 GLY A CA 1
ATOM 1453 C C . GLY A 1 188 ? 7.955 -5.748 -8.983 1.00 98.38 188 GLY A C 1
ATOM 1454 O O . GLY A 1 188 ? 8.711 -6.714 -8.850 1.00 98.38 188 GLY A O 1
ATOM 1455 N N . LEU A 1 189 ? 8.056 -4.868 -9.973 1.00 98.38 189 LEU A N 1
ATOM 1456 C CA . LEU A 1 189 ? 9.077 -4.899 -11.010 1.00 98.38 189 LEU A CA 1
ATOM 1457 C C . LEU A 1 189 ? 9.517 -3.466 -11.320 1.00 98.38 189 LEU A C 1
ATOM 1459 O O . LEU A 1 189 ? 8.684 -2.633 -11.671 1.00 98.38 189 LEU A O 1
ATOM 1463 N N . LEU A 1 190 ? 10.817 -3.186 -11.216 1.00 98.25 190 LEU A N 1
ATOM 1464 C CA . LEU A 1 190 ? 11.398 -1.882 -11.539 1.00 98.25 190 LEU A CA 1
ATOM 1465 C C . LEU A 1 190 ? 12.713 -2.045 -12.314 1.00 98.25 190 LEU A C 1
ATOM 1467 O O . LEU A 1 190 ? 13.694 -2.584 -11.803 1.00 98.25 190 LEU A O 1
ATOM 1471 N N . ARG A 1 191 ? 12.748 -1.546 -13.550 1.00 97.12 191 ARG A N 1
ATOM 1472 C CA . ARG A 1 191 ? 13.918 -1.501 -14.438 1.00 97.12 191 ARG A CA 1
ATOM 1473 C C . ARG A 1 191 ? 14.307 -0.041 -14.687 1.00 97.12 191 ARG A C 1
ATOM 1475 O O . ARG A 1 191 ? 13.978 0.497 -15.748 1.00 97.12 191 ARG A O 1
ATOM 1482 N N . PRO A 1 192 ? 14.977 0.631 -13.736 1.00 95.00 192 PRO A N 1
ATOM 1483 C CA . PRO A 1 192 ? 15.317 2.041 -13.887 1.00 95.00 192 PRO A CA 1
ATOM 1484 C C . PRO A 1 192 ? 16.244 2.270 -15.083 1.00 95.00 192 PRO A C 1
ATOM 1486 O O . PRO A 1 192 ? 16.921 1.342 -15.539 1.00 95.00 192 PRO A O 1
ATOM 1489 N N . ALA A 1 193 ? 16.274 3.497 -15.597 1.00 92.75 193 ALA A N 1
ATOM 1490 C CA . ALA A 1 193 ? 17.261 3.925 -16.579 1.00 92.75 193 ALA A CA 1
ATOM 1491 C C . ALA A 1 193 ? 18.688 3.741 -16.011 1.00 92.75 193 ALA A C 1
ATOM 1493 O O . ALA A 1 193 ? 18.898 3.932 -14.808 1.00 92.75 193 ALA A O 1
ATOM 1494 N N . PRO A 1 194 ? 19.677 3.341 -16.831 1.00 89.19 194 PRO A N 1
ATOM 1495 C CA . PRO A 1 194 ? 21.058 3.254 -16.372 1.00 89.19 194 PRO A CA 1
ATOM 1496 C C . PRO A 1 194 ? 21.577 4.664 -16.021 1.00 89.19 194 PRO A C 1
ATOM 1498 O O . PRO A 1 194 ? 21.368 5.589 -16.802 1.00 89.19 194 PRO A O 1
ATOM 1501 N N . PRO A 1 195 ? 22.274 4.858 -14.883 1.00 84.75 195 PRO A N 1
ATOM 1502 C CA . PRO A 1 195 ? 22.715 6.187 -14.438 1.00 84.75 195 PRO A CA 1
ATOM 1503 C C . PRO A 1 195 ? 23.897 6.762 -15.243 1.00 84.75 195 PRO A C 1
ATOM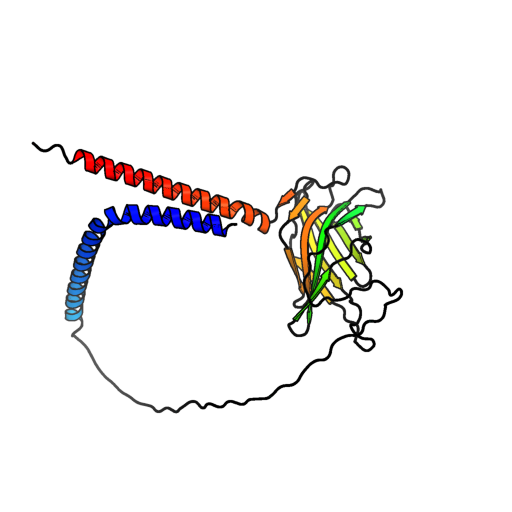 1505 O O . PRO A 1 195 ? 24.352 7.863 -14.958 1.00 84.75 195 PRO A O 1
ATOM 1508 N N . CYS A 1 196 ? 24.420 6.019 -16.221 1.00 85.12 196 CYS A N 1
ATOM 1509 C CA . CYS A 1 196 ? 25.427 6.471 -17.176 1.00 85.12 196 CYS A CA 1
ATOM 1510 C C . CYS A 1 196 ? 25.365 5.612 -18.450 1.00 85.12 196 CYS A C 1
ATOM 1512 O O . CYS A 1 196 ? 24.894 4.475 -18.398 1.00 85.12 196 CYS A O 1
ATOM 1514 N N . THR A 1 197 ? 25.885 6.106 -19.577 1.00 83.25 197 THR A N 1
ATOM 1515 C CA . THR A 1 197 ? 25.840 5.419 -20.886 1.00 83.25 197 THR A CA 1
ATOM 1516 C C . THR A 1 197 ? 26.419 3.999 -20.850 1.00 83.25 197 THR A C 1
ATOM 1518 O O . THR A 1 197 ? 25.860 3.086 -21.449 1.00 83.25 197 THR A O 1
ATOM 1521 N N . ASN A 1 198 ? 27.497 3.797 -20.084 1.00 85.12 198 ASN A N 1
ATOM 1522 C CA . ASN A 1 198 ? 28.195 2.510 -19.958 1.00 85.12 198 ASN A CA 1
ATOM 1523 C C . ASN A 1 198 ? 27.762 1.704 -18.713 1.00 85.12 198 ASN A C 1
ATOM 1525 O O . ASN A 1 198 ? 28.354 0.673 -18.389 1.00 85.12 198 ASN A O 1
ATOM 1529 N N . CYS A 1 199 ? 26.745 2.166 -17.980 1.00 88.00 199 CYS A N 1
ATOM 1530 C CA . CYS A 1 199 ? 26.278 1.522 -16.758 1.00 88.00 199 CYS A CA 1
ATOM 1531 C C . CYS A 1 199 ? 25.354 0.342 -17.091 1.00 88.00 199 CYS A C 1
ATOM 1533 O O . CYS A 1 199 ? 24.395 0.475 -17.850 1.00 88.00 199 CYS A O 1
ATOM 1535 N N . ARG A 1 200 ? 25.597 -0.824 -16.475 1.00 87.62 200 ARG A N 1
ATOM 1536 C CA . ARG A 1 200 ? 24.749 -2.013 -16.668 1.00 87.62 200 ARG A CA 1
ATOM 1537 C C . ARG A 1 200 ? 23.296 -1.719 -16.273 1.00 87.62 200 ARG A C 1
ATOM 1539 O O . ARG A 1 200 ? 23.038 -1.187 -15.192 1.00 87.62 200 ARG A O 1
ATOM 1546 N N . ASN A 1 201 ? 22.353 -2.126 -17.127 1.00 89.88 201 ASN A N 1
ATOM 1547 C CA . ASN A 1 201 ? 20.926 -2.130 -16.805 1.00 89.88 201 ASN A CA 1
ATOM 1548 C C . ASN A 1 201 ? 20.674 -2.942 -15.523 1.00 89.88 201 ASN A C 1
ATOM 1550 O O . ASN A 1 201 ? 21.160 -4.065 -15.396 1.00 89.88 201 ASN A O 1
ATOM 1554 N N . LYS A 1 202 ? 19.876 -2.394 -14.603 1.00 93.50 202 LYS A N 1
ATOM 1555 C CA . LYS A 1 202 ? 19.432 -3.086 -13.385 1.00 93.50 202 LYS A CA 1
ATOM 1556 C C . LYS A 1 202 ? 17.957 -3.451 -13.507 1.00 93.50 202 LYS A C 1
ATOM 1558 O O . LYS A 1 202 ? 17.192 -2.765 -14.182 1.00 93.50 202 LYS A O 1
ATOM 1563 N N . THR A 1 203 ? 17.568 -4.546 -12.867 1.00 96.62 203 THR A N 1
ATOM 1564 C CA . THR A 1 203 ? 16.177 -4.994 -12.756 1.00 96.62 203 THR A CA 1
ATOM 1565 C C . THR A 1 203 ? 15.951 -5.440 -11.323 1.00 96.62 203 THR A C 1
ATOM 1567 O O . THR A 1 203 ? 16.654 -6.317 -10.831 1.00 96.62 203 THR A O 1
ATOM 1570 N N . TYR A 1 204 ? 14.971 -4.831 -10.672 1.00 98.00 204 TYR A N 1
ATOM 1571 C CA . TYR A 1 204 ? 14.518 -5.179 -9.338 1.00 98.00 204 TYR A CA 1
ATOM 1572 C C . TYR A 1 204 ? 13.200 -5.928 -9.462 1.00 98.00 204 TYR A C 1
ATOM 1574 O O . TYR A 1 204 ? 12.261 -5.432 -10.086 1.00 98.00 204 TYR A O 1
ATOM 1582 N N . VAL A 1 205 ? 13.149 -7.128 -8.891 1.00 98.19 205 VAL A N 1
ATOM 1583 C CA . VAL A 1 205 ? 11.951 -7.967 -8.818 1.00 98.19 205 VAL A CA 1
ATOM 1584 C C . VAL A 1 205 ? 11.752 -8.343 -7.361 1.00 98.19 205 VAL A C 1
ATOM 1586 O O . VAL A 1 205 ? 12.720 -8.546 -6.629 1.00 98.19 205 VAL A O 1
ATOM 1589 N N . GLY A 1 206 ? 10.506 -8.439 -6.930 1.00 98.06 206 GLY A N 1
ATOM 1590 C CA . GLY A 1 206 ? 10.185 -8.982 -5.622 1.00 98.06 206 GLY A CA 1
ATOM 1591 C C . GLY A 1 206 ? 8.710 -9.319 -5.514 1.00 98.06 206 GLY A C 1
ATOM 1592 O O . GLY A 1 206 ? 7.889 -8.830 -6.294 1.00 98.06 206 GLY A O 1
ATOM 1593 N N . VAL A 1 207 ? 8.383 -10.171 -4.551 1.00 97.75 207 VAL A N 1
ATOM 1594 C CA . VAL A 1 207 ? 7.028 -10.661 -4.329 1.00 97.75 207 VAL A CA 1
ATOM 1595 C C . VAL A 1 207 ? 6.779 -10.853 -2.841 1.00 97.75 207 VAL A C 1
ATOM 1597 O O . VAL A 1 207 ? 7.612 -11.403 -2.126 1.00 97.75 207 VAL A O 1
ATOM 1600 N N . ILE A 1 208 ? 5.614 -10.408 -2.383 1.00 95.88 208 ILE A N 1
ATOM 1601 C CA . ILE A 1 208 ? 5.063 -10.791 -1.088 1.00 95.88 208 ILE A CA 1
ATOM 1602 C C . ILE A 1 208 ? 3.982 -11.827 -1.352 1.00 95.88 208 ILE A C 1
ATOM 1604 O O . ILE A 1 208 ? 2.976 -11.516 -1.990 1.00 95.88 208 ILE A O 1
ATOM 1608 N N . HIS A 1 209 ? 4.179 -13.028 -0.819 1.00 91.44 209 HIS A N 1
ATOM 1609 C CA . HIS A 1 209 ? 3.107 -13.976 -0.549 1.00 91.44 209 HIS A CA 1
ATOM 1610 C C . HIS A 1 209 ? 2.843 -13.923 0.956 1.00 91.44 209 HIS A C 1
ATOM 1612 O O . HIS A 1 209 ? 3.745 -14.183 1.748 1.00 91.44 209 HIS A O 1
ATOM 1618 N N . HIS A 1 210 ? 1.637 -13.524 1.349 1.00 82.94 210 HIS A N 1
ATOM 1619 C CA . HIS A 1 210 ? 1.215 -13.472 2.746 1.00 82.94 210 HIS A CA 1
ATOM 1620 C C . HIS A 1 210 ? -0.299 -13.639 2.776 1.00 82.94 210 HIS A C 1
ATOM 1622 O O . HIS A 1 210 ? -0.997 -12.975 2.013 1.00 82.94 210 HIS A O 1
ATOM 1628 N N . ASP A 1 211 ? -0.779 -14.530 3.643 1.00 74.19 211 ASP A N 1
ATOM 1629 C CA . ASP A 1 211 ? -2.110 -15.142 3.616 1.00 74.19 211 ASP A CA 1
ATOM 1630 C C . ASP A 1 211 ? -3.228 -14.221 3.117 1.00 74.19 211 ASP A C 1
ATOM 1632 O O . ASP A 1 211 ? -3.902 -14.559 2.145 1.00 74.19 211 ASP A O 1
ATOM 1636 N N . LYS A 1 212 ? -3.436 -13.076 3.793 1.00 93.56 212 LYS A N 1
ATOM 1637 C CA . LYS A 1 212 ? -4.551 -12.146 3.548 1.00 93.56 212 LYS A CA 1
ATOM 1638 C C . LYS A 1 212 ? -4.140 -10.689 3.852 1.00 93.56 212 LYS A C 1
ATOM 1640 O O . LYS A 1 212 ? -4.304 -10.232 4.982 1.00 93.56 212 LYS A O 1
ATOM 1645 N N . LEU A 1 213 ? -3.602 -9.949 2.878 1.00 96.25 213 LEU A N 1
ATOM 1646 C CA . LEU A 1 213 ? -3.306 -8.505 2.992 1.00 96.25 213 LEU A CA 1
ATOM 1647 C C . LEU A 1 213 ? -4.542 -7.646 2.663 1.00 96.25 213 LEU A C 1
ATOM 1649 O O . LEU A 1 213 ? -5.430 -8.096 1.946 1.00 96.25 213 LEU A O 1
ATOM 1653 N N . PHE A 1 214 ? -4.587 -6.402 3.156 1.00 96.62 214 PHE A N 1
ATOM 1654 C CA . PHE A 1 214 ? -5.633 -5.401 2.846 1.00 96.62 214 PHE A CA 1
ATOM 1655 C C . PHE A 1 214 ? -7.071 -5.952 2.943 1.00 96.62 214 PHE A C 1
ATOM 1657 O O . PHE A 1 214 ? -7.877 -5.804 2.026 1.00 96.62 214 PHE A O 1
ATOM 1664 N N . LYS A 1 215 ? -7.368 -6.661 4.040 1.00 96.38 215 LYS A N 1
ATOM 1665 C CA . LYS A 1 215 ? -8.626 -7.400 4.214 1.00 96.38 215 LYS A CA 1
ATOM 1666 C C . LYS A 1 215 ? -9.822 -6.445 4.322 1.00 96.38 215 LYS A C 1
ATOM 1668 O O . LYS A 1 215 ? -9.829 -5.581 5.197 1.00 96.38 215 LYS A O 1
ATOM 1673 N N . ALA A 1 216 ? -10.860 -6.671 3.524 1.00 97.12 216 ALA A N 1
ATOM 1674 C CA . ALA A 1 216 ? -12.146 -5.979 3.614 1.00 97.12 216 ALA A CA 1
ATOM 1675 C C . ALA A 1 216 ? -13.299 -6.961 3.353 1.00 97.12 216 ALA A C 1
ATOM 1677 O O . ALA A 1 216 ? -13.140 -7.923 2.596 1.00 97.12 216 ALA A O 1
ATOM 1678 N N . LYS A 1 217 ? -14.467 -6.744 3.971 1.00 96.62 217 LYS A N 1
ATOM 1679 C CA . LYS A 1 217 ? -15.666 -7.530 3.630 1.00 96.62 217 LYS A CA 1
ATOM 1680 C C . LYS A 1 217 ? -16.205 -7.127 2.250 1.00 96.62 217 LYS A C 1
ATOM 1682 O O . LYS A 1 217 ? -15.871 -6.051 1.760 1.00 96.62 217 LYS A O 1
ATOM 1687 N N . ASN A 1 218 ? -17.060 -7.958 1.651 1.00 91.94 218 ASN A N 1
ATOM 1688 C CA . ASN A 1 218 ? -17.851 -7.578 0.472 1.00 91.94 218 ASN A CA 1
ATOM 1689 C C . ASN A 1 218 ? -18.509 -6.196 0.672 1.00 91.94 218 ASN A C 1
ATOM 1691 O O . ASN A 1 218 ? -18.969 -5.873 1.769 1.00 91.94 218 ASN A O 1
ATOM 1695 N N . GLY A 1 219 ? -18.492 -5.367 -0.374 1.00 94.31 219 GLY A N 1
ATOM 1696 C CA . GLY A 1 219 ? -18.996 -3.992 -0.347 1.00 94.31 219 GLY A CA 1
ATOM 1697 C C . GLY A 1 219 ? -18.178 -2.977 0.470 1.00 94.31 219 GLY A C 1
ATOM 1698 O O . GLY A 1 219 ? -18.570 -1.813 0.508 1.00 94.31 219 GLY A O 1
ATOM 1699 N N . LEU A 1 220 ? -17.060 -3.357 1.106 1.00 97.69 220 LEU A N 1
ATOM 1700 C CA . LEU A 1 220 ? -16.181 -2.447 1.858 1.00 97.69 220 LEU A CA 1
ATOM 1701 C C . LEU A 1 220 ? -14.833 -2.234 1.154 1.00 97.69 220 LEU A C 1
ATOM 1703 O O . LEU A 1 220 ? -14.323 -3.127 0.478 1.00 97.69 220 LEU A O 1
ATOM 1707 N N . SER A 1 221 ? -14.214 -1.074 1.378 1.00 98.12 221 SER A N 1
ATOM 1708 C CA . SER A 1 221 ? -12.821 -0.806 0.993 1.00 98.12 221 SER A CA 1
ATOM 1709 C C . SER A 1 221 ? -11.864 -1.024 2.165 1.00 98.12 221 SER A C 1
ATOM 1711 O O . SER A 1 221 ? -12.239 -0.855 3.321 1.00 98.12 221 SER A O 1
ATOM 1713 N N . PHE A 1 222 ? -10.604 -1.357 1.891 1.00 98.38 222 PHE A N 1
ATOM 1714 C CA . PHE A 1 222 ? -9.520 -1.227 2.869 1.00 98.38 222 PHE A CA 1
ATOM 1715 C C . PHE A 1 222 ? -8.866 0.152 2.715 1.00 98.38 222 PHE A C 1
ATOM 1717 O O . PHE A 1 222 ? -8.548 0.534 1.589 1.00 98.38 222 PHE A O 1
ATOM 1724 N N . GLN A 1 223 ? -8.637 0.887 3.809 1.00 98.31 223 GLN A N 1
ATOM 1725 C CA . GLN A 1 223 ? -8.035 2.229 3.800 1.00 98.31 223 GLN A CA 1
ATOM 1726 C C . GLN A 1 223 ? -6.893 2.352 4.825 1.00 98.31 223 GLN A C 1
ATOM 1728 O O . GLN A 1 223 ? -7.007 1.909 5.966 1.00 98.31 223 GLN A O 1
ATOM 1733 N N . CYS A 1 224 ? -5.797 2.998 4.427 1.00 98.25 224 CYS A N 1
ATOM 1734 C CA . CYS A 1 224 ? -4.688 3.386 5.291 1.00 98.25 224 CYS A CA 1
ATOM 1735 C C . CYS A 1 224 ? -4.127 4.744 4.845 1.00 98.25 224 CYS A C 1
ATOM 1737 O O . CYS A 1 224 ? -3.591 4.882 3.746 1.00 98.25 224 CYS A O 1
ATOM 1739 N N . LYS A 1 225 ? -4.275 5.764 5.686 1.00 97.69 225 LYS A N 1
ATOM 1740 C CA . LYS A 1 225 ? -3.750 7.124 5.496 1.00 97.69 225 LYS A CA 1
ATOM 1741 C C . LYS A 1 225 ? -2.275 7.188 5.903 1.00 97.69 225 LYS A C 1
ATOM 1743 O O . LYS A 1 225 ? -1.497 7.910 5.283 1.00 97.69 225 LYS A O 1
ATOM 1748 N N . SER A 1 226 ? -1.879 6.406 6.910 1.00 97.38 226 SER A N 1
ATOM 1749 C CA . SER A 1 226 ? -0.477 6.183 7.277 1.00 97.38 226 SER A CA 1
ATOM 1750 C C . SER A 1 226 ? 0.332 5.494 6.173 1.00 97.38 226 SER A C 1
ATOM 1752 O O . SER A 1 226 ? -0.183 4.694 5.397 1.00 97.38 226 SER A O 1
ATOM 1754 N N . GLN A 1 227 ? 1.640 5.762 6.155 1.00 97.25 227 GLN A N 1
ATOM 1755 C CA . GLN A 1 227 ? 2.581 5.134 5.230 1.00 97.25 227 GLN A CA 1
ATOM 1756 C C . GLN A 1 227 ? 2.766 3.640 5.520 1.00 97.25 227 GLN A C 1
ATOM 1758 O O . GLN A 1 227 ? 3.447 3.258 6.472 1.00 97.25 227 GLN A O 1
ATOM 1763 N N . MET A 1 228 ? 2.231 2.796 4.640 1.00 96.06 228 MET A N 1
ATOM 1764 C CA . MET A 1 228 ? 2.447 1.352 4.652 1.00 96.06 228 MET A CA 1
ATOM 1765 C C . MET A 1 228 ? 3.726 1.011 3.877 1.00 96.06 228 MET A C 1
ATOM 1767 O O . MET A 1 228 ? 3.891 1.465 2.748 1.00 96.06 228 MET A O 1
ATOM 1771 N N . THR A 1 229 ? 4.638 0.212 4.447 1.00 96.62 229 THR A N 1
ATOM 1772 C CA . THR A 1 229 ? 5.903 -0.177 3.783 1.00 96.62 229 THR A CA 1
ATOM 1773 C C . THR A 1 229 ? 5.967 -1.682 3.553 1.00 96.62 229 THR A C 1
ATOM 1775 O O . THR A 1 229 ? 6.142 -2.464 4.483 1.00 96.62 229 THR A O 1
ATOM 1778 N N . LEU A 1 230 ? 5.877 -2.084 2.290 1.00 96.88 230 LEU A N 1
ATOM 1779 C CA . LEU A 1 230 ? 5.940 -3.465 1.830 1.00 96.88 230 LEU A CA 1
ATOM 1780 C C . LEU A 1 230 ? 7.392 -3.857 1.516 1.00 96.88 230 LEU A C 1
ATOM 1782 O O . LEU A 1 230 ? 8.091 -3.134 0.804 1.00 96.88 230 LEU A O 1
ATOM 1786 N N . ILE A 1 231 ? 7.851 -5.013 2.006 1.00 97.12 231 ILE A N 1
ATOM 1787 C CA . ILE A 1 231 ? 9.189 -5.559 1.719 1.00 97.12 231 ILE A CA 1
ATOM 1788 C C . ILE A 1 231 ? 9.055 -6.700 0.707 1.00 97.12 231 ILE A C 1
ATOM 1790 O O . ILE A 1 231 ? 8.708 -7.816 1.070 1.00 97.12 231 ILE A O 1
ATOM 1794 N N . LEU A 1 232 ? 9.318 -6.406 -0.568 1.00 97.62 232 LEU A N 1
ATOM 1795 C CA . LEU A 1 232 ? 9.147 -7.341 -1.687 1.00 97.62 232 LEU A CA 1
ATOM 1796 C C . LEU A 1 232 ? 10.403 -8.199 -1.929 1.00 97.62 232 LEU A C 1
ATOM 1798 O O . LEU A 1 232 ? 10.312 -9.300 -2.463 1.00 97.62 232 LEU A O 1
ATOM 1802 N N . ALA A 1 233 ? 11.574 -7.688 -1.549 1.00 97.50 233 ALA A N 1
ATOM 1803 C CA . ALA A 1 233 ? 12.826 -8.427 -1.407 1.00 97.50 233 ALA A CA 1
ATOM 1804 C C . ALA A 1 233 ? 13.736 -7.706 -0.394 1.00 97.50 233 ALA A C 1
ATOM 1806 O O . ALA A 1 233 ? 13.493 -6.554 -0.029 1.00 97.50 233 ALA A O 1
ATOM 1807 N N . SER A 1 234 ? 14.837 -8.331 0.032 1.00 96.69 234 SER A N 1
ATOM 1808 C CA . SER A 1 234 ? 15.803 -7.719 0.968 1.00 96.69 234 SER A CA 1
ATOM 1809 C C . SER A 1 234 ? 16.299 -6.333 0.507 1.00 96.69 234 SER A C 1
ATOM 1811 O O . SER A 1 234 ? 16.439 -5.404 1.316 1.00 96.69 234 SER A O 1
ATOM 1813 N N . TYR A 1 235 ? 16.483 -6.184 -0.807 1.00 96.88 235 TYR A N 1
ATOM 1814 C CA . TYR A 1 235 ? 16.918 -4.975 -1.503 1.00 96.88 235 TYR A CA 1
ATOM 1815 C C . TYR A 1 235 ? 15.777 -4.147 -2.129 1.00 96.88 235 TYR A C 1
ATOM 1817 O O . TYR A 1 235 ? 16.070 -3.113 -2.723 1.00 96.88 235 TYR A O 1
ATOM 1825 N N . PHE A 1 236 ? 14.505 -4.557 -2.029 1.00 98.19 236 PHE A N 1
ATOM 1826 C CA . PHE A 1 236 ? 13.398 -3.919 -2.758 1.00 98.19 236 PHE A CA 1
ATOM 1827 C C . PHE A 1 236 ? 12.143 -3.766 -1.895 1.00 98.19 236 PHE A C 1
ATOM 1829 O O . PHE A 1 236 ? 11.599 -4.737 -1.368 1.00 98.19 236 PHE A O 1
ATOM 1836 N N . ARG A 1 237 ? 11.678 -2.527 -1.750 1.00 98.31 237 ARG A N 1
ATOM 1837 C CA . ARG A 1 237 ? 10.497 -2.149 -0.971 1.00 98.31 237 ARG A CA 1
ATOM 1838 C C . ARG A 1 237 ? 9.570 -1.277 -1.809 1.00 98.31 237 ARG A C 1
ATOM 1840 O O . ARG A 1 237 ? 10.014 -0.606 -2.739 1.00 98.31 237 ARG A O 1
ATOM 1847 N N . VAL A 1 238 ? 8.297 -1.267 -1.441 1.00 98.38 238 VAL A N 1
ATOM 1848 C CA . VAL A 1 238 ? 7.279 -0.370 -1.995 1.00 98.38 238 VAL A CA 1
ATOM 1849 C C . VAL A 1 238 ? 6.546 0.277 -0.830 1.00 98.38 238 VAL A C 1
ATOM 1851 O O . VAL A 1 238 ? 6.039 -0.426 0.042 1.00 98.38 238 VAL A O 1
ATOM 1854 N N . LYS A 1 239 ? 6.488 1.605 -0.798 1.00 98.31 239 LYS A N 1
ATOM 1855 C CA . LYS A 1 239 ? 5.631 2.349 0.122 1.00 98.31 239 LYS A CA 1
ATOM 1856 C C . LYS A 1 239 ? 4.321 2.687 -0.565 1.00 98.31 239 LYS A C 1
ATOM 1858 O O . LYS A 1 239 ? 4.327 3.105 -1.722 1.00 98.31 239 LYS A O 1
ATOM 1863 N N . LEU A 1 240 ? 3.231 2.550 0.177 1.00 98.44 240 LEU A N 1
ATOM 1864 C CA . LEU A 1 240 ? 1.894 2.972 -0.218 1.00 98.44 240 LEU A CA 1
ATOM 1865 C C . LEU A 1 240 ? 1.445 4.057 0.766 1.00 98.44 240 LEU A C 1
ATOM 1867 O O . LEU A 1 240 ? 1.343 3.788 1.966 1.00 98.44 240 LEU A O 1
ATOM 1871 N N . VAL A 1 241 ? 1.251 5.285 0.281 1.00 97.50 241 VAL A N 1
ATOM 1872 C CA . VAL A 1 241 ? 0.841 6.428 1.111 1.00 97.50 241 VAL A CA 1
ATOM 1873 C C . VAL A 1 241 ? 0.120 7.511 0.287 1.00 97.50 241 VAL A C 1
ATOM 1875 O O . VAL A 1 241 ? 0.703 8.032 -0.662 1.00 97.50 241 VAL A O 1
ATOM 1878 N N . PRO A 1 242 ? -1.132 7.874 0.630 1.00 97.88 242 PRO A N 1
ATOM 1879 C CA . PRO A 1 242 ? -2.101 7.020 1.326 1.00 97.88 242 PRO A CA 1
ATOM 1880 C C . PRO A 1 242 ? -2.457 5.790 0.461 1.00 97.88 242 PRO A C 1
ATOM 1882 O O . PRO A 1 242 ? -1.951 5.622 -0.650 1.00 97.88 242 PRO A O 1
ATOM 1885 N N . LEU A 1 243 ? -3.343 4.933 0.964 1.00 98.38 243 LEU A N 1
ATOM 1886 C CA . LEU A 1 243 ? -3.905 3.775 0.271 1.00 98.38 243 LEU A CA 1
ATOM 1887 C C . LEU A 1 243 ? -5.407 3.657 0.568 1.00 98.38 243 LEU A C 1
ATOM 1889 O O . LEU A 1 243 ? -5.810 3.640 1.726 1.00 98.38 243 LEU A O 1
ATOM 1893 N N . GLN A 1 244 ? -6.226 3.480 -0.463 1.00 98.56 244 GLN A N 1
ATOM 1894 C CA . GLN A 1 244 ? -7.577 2.932 -0.374 1.00 98.56 244 GLN A CA 1
ATOM 1895 C C . GLN A 1 244 ? -7.807 1.976 -1.544 1.00 98.56 244 GLN A C 1
ATOM 1897 O O . GLN A 1 244 ? -7.481 2.309 -2.685 1.00 98.56 244 GLN A O 1
ATOM 1902 N N . ILE A 1 245 ? -8.311 0.770 -1.285 1.00 98.38 245 ILE A N 1
ATOM 1903 C CA . ILE A 1 245 ? -8.391 -0.282 -2.305 1.00 98.38 245 ILE A CA 1
ATOM 1904 C C . ILE A 1 245 ? -9.578 -1.225 -2.068 1.00 98.38 245 ILE A C 1
ATOM 1906 O O . ILE A 1 245 ? -9.906 -1.546 -0.926 1.00 98.38 245 ILE A O 1
ATOM 1910 N N . GLN A 1 246 ? -10.243 -1.639 -3.149 1.00 98.38 246 GLN A N 1
ATOM 1911 C CA . GLN A 1 246 ? -11.438 -2.491 -3.119 1.00 98.38 246 GLN A CA 1
ATOM 1912 C C . GLN A 1 246 ? -11.549 -3.313 -4.406 1.00 98.38 246 GLN A C 1
ATOM 1914 O O . GLN A 1 246 ? -11.184 -2.835 -5.482 1.00 98.38 246 GLN A O 1
ATOM 1919 N N . ALA A 1 247 ? -12.071 -4.536 -4.300 1.00 97.25 247 ALA A N 1
ATOM 1920 C CA . ALA A 1 247 ? -12.234 -5.466 -5.414 1.00 97.25 247 ALA A CA 1
ATOM 1921 C C . ALA A 1 247 ? -13.586 -6.199 -5.362 1.00 97.25 247 ALA A C 1
ATOM 1923 O O . ALA A 1 247 ? -14.232 -6.262 -4.317 1.00 97.25 247 ALA A O 1
ATOM 1924 N N . PHE A 1 248 ? -13.964 -6.798 -6.494 1.00 96.19 248 PHE A N 1
ATOM 1925 C CA . PHE A 1 248 ? -15.154 -7.622 -6.756 1.00 96.19 248 PHE A CA 1
ATOM 1926 C C . PHE A 1 248 ? -16.501 -6.894 -6.691 1.00 96.19 248 PHE A C 1
ATOM 1928 O O . PHE A 1 248 ? -17.297 -7.001 -7.623 1.00 96.19 248 PHE A O 1
ATOM 1935 N N . ASP A 1 249 ? -16.766 -6.186 -5.600 1.00 92.50 249 ASP A N 1
ATOM 1936 C CA . ASP A 1 249 ? -18.076 -5.631 -5.276 1.00 92.50 249 ASP A CA 1
ATOM 1937 C C . ASP A 1 249 ? -17.967 -4.120 -5.043 1.00 92.50 249 ASP A C 1
ATOM 1939 O O . ASP A 1 249 ? -17.577 -3.677 -3.964 1.00 92.50 249 ASP A O 1
ATOM 1943 N N . LEU A 1 250 ? -18.234 -3.340 -6.097 1.00 94.50 250 LEU A N 1
ATOM 1944 C CA . LEU A 1 250 ? -18.160 -1.877 -6.112 1.00 94.50 250 LEU A CA 1
ATOM 1945 C C . LEU A 1 250 ? -19.482 -1.298 -6.626 1.00 94.50 250 LEU A C 1
ATOM 1947 O O . LEU A 1 250 ? -19.724 -1.241 -7.836 1.00 94.50 250 LEU A O 1
ATOM 1951 N N . ALA A 1 251 ? -20.340 -0.859 -5.705 1.00 90.50 251 ALA A N 1
ATOM 1952 C CA . ALA A 1 251 ? -21.600 -0.204 -6.039 1.00 90.50 251 ALA A CA 1
ATOM 1953 C C . ALA A 1 251 ? -21.337 1.052 -6.888 1.00 90.50 251 ALA A C 1
ATOM 1955 O O . ALA A 1 251 ? -20.549 1.918 -6.509 1.00 90.50 251 ALA A O 1
ATOM 1956 N N . ASN A 1 252 ? -21.968 1.128 -8.063 1.00 88.81 252 ASN A N 1
ATOM 1957 C CA . ASN A 1 252 ? -21.799 2.207 -9.048 1.00 88.81 252 ASN A CA 1
ATOM 1958 C C . ASN A 1 252 ? -20.331 2.507 -9.436 1.00 88.81 252 ASN A C 1
ATOM 1960 O O . ASN A 1 252 ? -20.022 3.604 -9.893 1.00 88.81 252 ASN A O 1
ATOM 1964 N N . GLY A 1 253 ? -19.418 1.544 -9.255 1.00 90.56 253 GLY A N 1
ATOM 1965 C CA . GLY A 1 253 ? -17.988 1.725 -9.521 1.00 90.56 253 GLY A CA 1
ATOM 1966 C C . GLY A 1 253 ? -17.261 2.664 -8.551 1.00 90.56 253 GLY A C 1
ATOM 1967 O O . GLY A 1 253 ? -16.186 3.155 -8.893 1.00 90.56 253 GLY A O 1
ATOM 1968 N N . ALA A 1 254 ? -17.822 2.912 -7.365 1.00 95.25 254 ALA A N 1
ATOM 1969 C CA . ALA A 1 254 ? -17.205 3.689 -6.292 1.00 95.25 254 ALA A CA 1
ATOM 1970 C C . ALA A 1 254 ? -16.721 2.792 -5.138 1.00 95.25 254 ALA A C 1
ATOM 1972 O O . ALA A 1 254 ? -17.148 1.641 -4.998 1.00 95.25 254 ALA A O 1
ATOM 1973 N N . PHE A 1 255 ? -15.857 3.338 -4.280 1.00 97.75 255 PHE A N 1
ATOM 1974 C CA . PHE A 1 255 ? -15.543 2.734 -2.988 1.00 97.75 255 PHE A CA 1
ATOM 1975 C C . PHE A 1 255 ? -16.784 2.672 -2.092 1.00 97.75 255 PHE A C 1
ATOM 1977 O O . PHE A 1 255 ? -17.499 3.660 -1.922 1.00 97.75 255 PHE A O 1
ATOM 1984 N N . GLY A 1 256 ? -16.985 1.520 -1.460 1.00 97.00 256 GLY A N 1
ATOM 1985 C CA . GLY A 1 256 ? -17.820 1.399 -0.274 1.00 97.00 256 GLY A CA 1
ATOM 1986 C C . GLY A 1 256 ? -17.046 1.750 0.998 1.00 97.00 256 GLY A C 1
ATOM 1987 O O . GLY A 1 256 ? -15.838 2.017 0.964 1.00 97.00 256 GLY A O 1
ATOM 1988 N N . LYS A 1 257 ? -17.760 1.745 2.130 1.00 97.31 257 LYS A N 1
ATOM 1989 C CA . LYS A 1 257 ? -17.259 2.194 3.440 1.00 97.31 257 LYS A CA 1
ATOM 1990 C C . LYS A 1 257 ? -15.911 1.554 3.797 1.00 97.31 257 LYS A C 1
ATOM 1992 O O . LYS A 1 257 ? -15.681 0.374 3.540 1.00 97.31 257 LYS A O 1
ATOM 1997 N N . GLU A 1 258 ? -15.035 2.344 4.401 1.00 97.38 258 GLU A N 1
ATOM 1998 C CA . GLU A 1 258 ? -13.677 1.943 4.737 1.00 97.38 258 GLU A CA 1
ATOM 1999 C C . GLU A 1 258 ? -13.571 1.023 5.968 1.00 97.38 258 GLU A C 1
ATOM 2001 O O . GLU A 1 258 ? -14.266 1.171 6.977 1.00 97.38 258 GLU A O 1
ATOM 2006 N N . VAL A 1 259 ? -12.621 0.093 5.880 1.00 97.56 259 VAL A N 1
ATOM 2007 C CA . VAL A 1 259 ? -11.990 -0.634 6.981 1.00 97.56 259 VAL A CA 1
ATOM 2008 C C . VAL A 1 259 ? -10.597 -0.039 7.162 1.00 97.56 259 VAL A C 1
ATOM 2010 O O . VAL A 1 259 ? -9.764 -0.115 6.258 1.00 97.56 259 VAL A O 1
ATOM 2013 N N . GLU A 1 260 ? -10.352 0.579 8.314 1.00 96.81 260 GLU A N 1
ATOM 2014 C CA . GLU A 1 260 ? -9.087 1.252 8.622 1.00 96.81 260 GLU A CA 1
ATOM 2015 C C . GLU A 1 260 ? -7.955 0.256 8.923 1.00 96.81 260 GLU A C 1
ATOM 2017 O O . GLU A 1 260 ? -8.172 -0.802 9.520 1.00 96.81 260 GLU A O 1
ATOM 2022 N N . CYS A 1 261 ? -6.725 0.613 8.550 1.00 96.62 261 CYS A N 1
ATOM 2023 C CA . CYS A 1 261 ? -5.528 -0.134 8.925 1.00 96.62 261 CYS A CA 1
ATOM 2024 C C . CYS A 1 261 ? -5.187 -0.006 10.419 1.00 96.62 261 CYS A C 1
ATOM 2026 O O . CYS A 1 261 ? -5.574 0.944 11.104 1.00 96.62 261 CYS A O 1
ATOM 2028 N N . TRP A 1 262 ? -4.401 -0.965 10.913 1.00 94.44 262 TRP A N 1
ATOM 2029 C CA . TRP A 1 262 ? -3.969 -1.049 12.310 1.00 94.44 262 TRP A CA 1
ATOM 2030 C C . TRP A 1 262 ? -3.170 0.187 12.753 1.00 94.44 262 TRP A C 1
ATOM 2032 O O . TRP A 1 262 ? -3.317 0.662 13.877 1.00 94.44 262 TRP A O 1
ATOM 2042 N N . GLU A 1 263 ? -2.373 0.755 11.851 1.00 95.44 263 GLU A N 1
ATOM 2043 C CA . GLU A 1 263 ? -1.531 1.928 12.089 1.00 95.44 263 GLU A CA 1
ATOM 2044 C C . GLU A 1 263 ? -2.368 3.193 12.343 1.00 95.44 263 GLU A C 1
ATOM 2046 O O . GLU A 1 263 ? -2.093 3.934 13.288 1.00 95.44 263 GLU A O 1
ATOM 2051 N N . ASP A 1 264 ? -3.415 3.420 11.544 1.00 97.06 264 ASP A N 1
ATOM 2052 C CA . ASP A 1 264 ? -4.346 4.544 11.724 1.00 97.06 264 ASP A CA 1
ATOM 2053 C C . ASP A 1 264 ? -5.249 4.337 12.944 1.00 97.06 264 ASP A C 1
ATOM 2055 O O . ASP A 1 264 ? -5.443 5.261 13.739 1.00 97.06 264 ASP A O 1
ATOM 2059 N N . TYR A 1 265 ? -5.754 3.112 13.127 1.00 95.94 265 TYR A N 1
ATOM 2060 C CA . TYR A 1 265 ? -6.548 2.733 14.293 1.00 95.94 265 TYR A CA 1
ATOM 2061 C C . TYR A 1 265 ? -5.783 3.022 15.592 1.00 95.94 265 TYR A C 1
ATOM 2063 O O . TYR A 1 265 ? -6.297 3.714 16.470 1.00 95.94 265 TYR A O 1
ATOM 2071 N N . ASN A 1 266 ? -4.525 2.585 15.692 1.00 95.31 266 ASN A N 1
ATOM 2072 C CA . ASN A 1 266 ? -3.687 2.827 16.866 1.00 95.31 266 ASN A CA 1
ATOM 2073 C C . ASN A 1 266 ? -3.395 4.316 17.082 1.00 95.31 266 ASN A C 1
ATOM 2075 O O . ASN A 1 266 ? -3.506 4.788 18.214 1.00 95.31 266 ASN A O 1
ATOM 2079 N N . LYS A 1 267 ? -3.095 5.077 16.019 1.00 95.12 267 LYS A N 1
ATOM 2080 C CA . LYS A 1 267 ? -2.884 6.534 16.113 1.00 95.12 267 LYS A CA 1
ATOM 2081 C C . LYS A 1 267 ? -4.099 7.280 16.665 1.00 95.12 267 LYS A C 1
ATOM 2083 O O . LYS A 1 267 ? -3.921 8.236 17.414 1.00 95.12 267 LYS A O 1
ATOM 2088 N N . ARG A 1 268 ? -5.323 6.845 16.343 1.00 95.00 268 ARG A N 1
ATOM 2089 C CA . ARG A 1 268 ? -6.545 7.409 16.942 1.00 95.00 268 ARG A CA 1
ATOM 2090 C C . ARG A 1 268 ? -6.782 6.901 18.366 1.00 95.00 268 ARG A C 1
ATOM 2092 O O . ARG A 1 268 ? -7.141 7.687 19.236 1.00 95.00 268 ARG A O 1
ATOM 2099 N N . MET A 1 269 ? -6.631 5.600 18.605 1.00 95.19 269 MET A N 1
ATOM 2100 C CA . MET A 1 269 ? -7.126 4.958 19.829 1.00 95.19 269 MET A CA 1
ATOM 2101 C C . MET A 1 269 ? -6.162 5.050 21.017 1.00 95.19 269 MET A C 1
ATOM 2103 O O . MET A 1 269 ? -6.626 5.188 22.147 1.00 95.19 269 MET A O 1
ATOM 2107 N N . ILE A 1 270 ? -4.841 5.022 20.799 1.00 94.12 270 ILE A N 1
ATOM 2108 C CA . ILE A 1 270 ? -3.854 5.075 21.893 1.00 94.12 270 ILE A CA 1
ATOM 2109 C C . ILE A 1 270 ? -3.978 6.377 22.715 1.00 94.12 270 ILE A C 1
ATOM 2111 O O . ILE A 1 270 ? -4.085 6.270 23.939 1.00 94.12 270 ILE A O 1
ATOM 2115 N N . PRO A 1 271 ? -4.063 7.587 22.116 1.00 94.56 271 PRO A N 1
ATOM 2116 C CA . PRO A 1 271 ? -4.253 8.821 22.885 1.00 94.56 271 PRO A CA 1
ATOM 2117 C C . PRO A 1 271 ? -5.559 8.845 23.692 1.00 94.56 271 PRO A C 1
ATOM 2119 O O . PRO A 1 271 ? -5.573 9.339 24.818 1.00 94.56 271 PRO A O 1
ATOM 2122 N N . ILE A 1 272 ? -6.644 8.275 23.151 1.00 95.62 272 ILE A N 1
ATOM 2123 C CA . ILE A 1 272 ? -7.951 8.200 23.825 1.00 95.62 272 ILE A CA 1
ATOM 2124 C C . ILE A 1 272 ? -7.866 7.291 25.059 1.00 95.62 272 ILE A C 1
ATOM 2126 O O . ILE A 1 272 ? -8.324 7.671 26.136 1.00 95.62 272 ILE A O 1
ATOM 2130 N N . ILE A 1 273 ? -7.243 6.116 24.925 1.00 95.31 273 ILE A N 1
ATOM 2131 C CA . ILE A 1 273 ? -7.063 5.161 26.029 1.00 95.31 273 ILE A CA 1
ATOM 2132 C C . ILE A 1 273 ? -6.180 5.770 27.127 1.00 95.31 273 ILE A C 1
ATOM 2134 O O . ILE A 1 273 ? -6.546 5.722 28.301 1.00 95.31 273 ILE A O 1
ATOM 2138 N N . LEU A 1 274 ? -5.055 6.397 26.761 1.00 95.25 274 LEU A N 1
ATOM 2139 C CA . LEU A 1 274 ? -4.167 7.064 27.720 1.00 95.25 274 LEU A CA 1
ATOM 2140 C C . LEU A 1 274 ? -4.872 8.216 28.454 1.00 95.25 274 LEU A C 1
ATOM 2142 O O . LEU A 1 274 ? -4.756 8.319 29.675 1.00 95.25 274 LEU A O 1
ATOM 2146 N N . GLY A 1 275 ? -5.650 9.036 27.739 1.00 93.81 275 GLY A N 1
ATOM 2147 C CA . GLY A 1 275 ? -6.446 10.112 28.334 1.00 93.81 275 GLY A CA 1
ATOM 2148 C C . GLY A 1 275 ? -7.512 9.601 29.309 1.00 93.81 275 GLY A C 1
ATOM 2149 O O . GLY A 1 275 ? -7.651 10.145 30.404 1.00 93.81 275 GLY A O 1
ATOM 2150 N N . ALA A 1 276 ? -8.217 8.520 28.959 1.00 96.25 276 ALA A N 1
ATOM 2151 C CA . ALA A 1 276 ? -9.220 7.903 29.826 1.00 96.25 276 ALA A CA 1
ATOM 2152 C C . ALA A 1 276 ? -8.607 7.313 31.111 1.00 96.25 276 ALA A C 1
ATOM 2154 O O . ALA A 1 276 ? -9.146 7.518 32.199 1.00 96.25 276 ALA A O 1
ATOM 2155 N N . VAL A 1 277 ? -7.456 6.634 31.009 1.00 96.44 277 VAL A N 1
ATOM 2156 C CA . VAL A 1 277 ? -6.735 6.102 32.180 1.00 96.44 277 VAL A CA 1
ATOM 2157 C C . VAL A 1 277 ? -6.222 7.235 33.073 1.00 96.44 277 VAL A C 1
ATOM 2159 O O . VAL A 1 277 ? -6.415 7.178 34.287 1.00 96.44 277 VAL A O 1
ATOM 2162 N N . ALA A 1 278 ? -5.636 8.291 32.498 1.00 94.38 278 ALA A N 1
ATOM 2163 C CA . ALA A 1 278 ? -5.181 9.454 33.260 1.00 94.38 278 ALA A CA 1
ATOM 2164 C C . ALA A 1 278 ? -6.341 10.138 34.009 1.00 94.38 278 ALA A C 1
ATOM 2166 O O . ALA A 1 278 ? -6.235 10.388 35.209 1.00 94.38 278 ALA A O 1
ATOM 2167 N N . ALA A 1 279 ? -7.478 10.359 33.339 1.00 95.00 279 ALA A N 1
ATOM 2168 C CA . ALA A 1 279 ? -8.671 10.932 33.958 1.00 95.00 279 ALA A CA 1
ATOM 2169 C C . ALA A 1 279 ? -9.204 10.067 35.116 1.00 95.00 279 ALA A C 1
ATOM 2171 O O . ALA A 1 279 ? -9.510 10.597 36.185 1.00 95.00 279 ALA A O 1
ATOM 2172 N N . ALA A 1 280 ? -9.257 8.740 34.947 1.00 95.44 280 ALA A N 1
ATOM 2173 C CA . ALA A 1 280 ? -9.677 7.819 36.002 1.00 95.44 280 ALA A CA 1
ATOM 2174 C C . ALA A 1 280 ? -8.742 7.868 37.227 1.00 95.44 280 ALA A C 1
ATOM 2176 O O . ALA A 1 280 ? -9.219 7.955 38.359 1.00 95.44 280 ALA A O 1
ATOM 2177 N N . VAL A 1 281 ? -7.420 7.885 37.017 1.00 94.56 281 VAL A N 1
ATOM 2178 C CA . VAL A 1 281 ? -6.428 8.015 38.101 1.00 94.56 281 VAL A CA 1
ATOM 2179 C C . VAL A 1 281 ? -6.577 9.353 38.834 1.00 94.56 281 VAL A C 1
ATOM 2181 O O . VAL A 1 281 ? -6.588 9.371 40.065 1.00 94.56 281 VAL A O 1
ATOM 2184 N N . CYS A 1 282 ? -6.767 10.463 38.112 1.00 91.81 282 CYS A N 1
ATOM 2185 C CA . CYS A 1 282 ? -7.022 11.770 38.722 1.00 91.81 282 CYS A CA 1
ATOM 2186 C C . CYS A 1 282 ? -8.308 11.777 39.565 1.00 91.81 282 CYS A C 1
ATOM 2188 O O . CYS A 1 282 ? -8.286 12.264 40.694 1.00 91.81 282 CYS A O 1
ATOM 2190 N N . LEU A 1 283 ? -9.410 11.198 39.074 1.00 94.62 283 LEU A N 1
ATOM 2191 C CA . LEU A 1 283 ? -10.664 11.101 39.834 1.00 94.62 283 LEU A CA 1
ATOM 2192 C C . LEU A 1 283 ? -10.506 10.263 41.113 1.00 94.62 283 LEU A C 1
ATOM 2194 O O . LEU A 1 283 ? -10.965 10.683 42.175 1.00 94.62 283 LEU A O 1
ATOM 2198 N N . ILE A 1 284 ? -9.804 9.126 41.045 1.00 94.50 284 ILE A N 1
ATOM 2199 C CA . ILE A 1 284 ? -9.504 8.280 42.215 1.00 94.50 284 ILE A CA 1
ATOM 2200 C C . ILE A 1 284 ? -8.644 9.040 43.238 1.00 94.50 284 ILE A C 1
ATOM 2202 O O . ILE A 1 284 ? -8.914 8.974 44.441 1.00 94.50 284 ILE A O 1
ATOM 2206 N N . ALA A 1 285 ? -7.644 9.803 42.786 1.00 90.56 285 ALA A N 1
ATOM 2207 C CA . ALA A 1 285 ? -6.808 10.627 43.659 1.00 90.56 285 ALA A CA 1
ATOM 2208 C C . ALA A 1 285 ? -7.613 11.744 44.353 1.00 90.56 285 ALA A C 1
ATOM 2210 O O . ALA A 1 285 ? -7.450 11.957 45.556 1.00 90.56 285 ALA A O 1
ATOM 2211 N N . ILE A 1 286 ? -8.526 12.407 43.633 1.00 91.25 286 ILE A N 1
ATOM 2212 C CA . ILE A 1 286 ? -9.422 13.437 44.184 1.00 91.25 286 ILE A CA 1
ATOM 2213 C C . ILE A 1 286 ? -10.377 12.830 45.222 1.00 91.25 286 ILE A C 1
ATOM 2215 O O . ILE A 1 286 ? -10.439 13.331 46.344 1.00 91.25 286 ILE A O 1
ATOM 2219 N N . LEU A 1 287 ? -11.054 11.722 44.899 1.00 93.12 287 LEU A N 1
ATOM 2220 C CA . LEU A 1 287 ? -11.933 10.992 45.828 1.00 93.12 287 LEU A CA 1
ATOM 2221 C C . LEU A 1 287 ? -11.191 10.587 47.111 1.00 93.12 287 LEU A C 1
ATOM 2223 O O . LEU A 1 287 ? -11.666 10.840 48.218 1.00 93.12 287 LEU A O 1
ATOM 2227 N N . THR A 1 288 ? -9.988 10.027 46.968 1.00 91.44 288 THR A N 1
ATOM 2228 C CA . THR A 1 288 ? -9.139 9.641 48.105 1.00 91.44 288 THR A CA 1
ATOM 2229 C C . THR A 1 288 ? -8.733 10.861 48.939 1.00 91.44 288 THR A C 1
ATOM 2231 O O . THR A 1 288 ? -8.773 10.811 50.167 1.00 91.44 288 THR A O 1
ATOM 2234 N N . CYS A 1 289 ? -8.392 11.986 48.299 1.00 84.25 289 CYS A N 1
ATOM 2235 C CA . CYS A 1 289 ? -8.040 13.231 48.982 1.00 84.25 289 CYS A CA 1
ATOM 2236 C C . CYS A 1 289 ? -9.217 13.807 49.790 1.00 84.25 289 CYS A C 1
ATOM 2238 O O . CYS A 1 289 ? -9.022 14.215 50.937 1.00 84.25 289 CYS A O 1
ATOM 2240 N N . VAL A 1 290 ? -10.433 13.799 49.229 1.00 87.75 290 VAL A N 1
ATOM 2241 C CA . VAL A 1 290 ? -11.655 14.264 49.908 1.00 87.75 290 VAL A CA 1
ATOM 2242 C C . VAL A 1 290 ? -11.950 13.406 51.139 1.00 87.75 290 VAL A C 1
ATOM 2244 O O . VAL A 1 290 ? -12.033 13.948 52.239 1.00 87.75 290 VAL A O 1
ATOM 2247 N N . LEU A 1 291 ? -11.986 12.076 50.996 1.00 87.12 291 LEU A N 1
ATOM 2248 C CA . LEU A 1 291 ? -12.250 11.151 52.109 1.00 87.12 291 LEU A CA 1
ATOM 2249 C C . LEU A 1 291 ? -11.189 11.243 53.226 1.00 87.12 291 LEU A C 1
ATOM 2251 O O . LEU A 1 291 ? -11.507 11.119 54.410 1.00 87.12 291 LEU A O 1
ATOM 2255 N N . VAL A 1 292 ? -9.921 11.493 52.876 1.00 84.38 292 VAL A N 1
ATOM 2256 C CA . VAL A 1 292 ? -8.840 11.712 53.856 1.00 84.38 292 VAL A CA 1
ATOM 2257 C C . VAL A 1 292 ? -8.939 13.086 54.532 1.00 84.38 292 VAL A C 1
ATOM 2259 O O . VAL A 1 292 ? -8.554 13.208 55.696 1.00 84.38 292 VAL A O 1
ATOM 2262 N N . ARG A 1 293 ? -9.454 14.118 53.852 1.00 81.38 293 ARG A N 1
ATOM 2263 C CA . ARG A 1 293 ? -9.726 15.435 54.456 1.00 81.38 293 ARG A CA 1
ATOM 2264 C C . ARG A 1 293 ? -10.905 15.383 55.423 1.00 81.38 293 ARG A C 1
ATOM 2266 O O . ARG A 1 293 ? -10.774 15.868 56.541 1.00 81.38 293 ARG A O 1
ATOM 2273 N N . GLU A 1 294 ? -12.007 14.754 55.031 1.00 80.44 294 GLU A N 1
ATOM 2274 C CA . GLU A 1 294 ? -13.225 14.638 55.842 1.00 80.44 294 GLU A CA 1
ATOM 2275 C C . GLU A 1 294 ? -12.951 13.941 57.187 1.00 80.44 294 GLU A C 1
ATOM 2277 O O . GLU A 1 294 ? -13.229 14.500 58.249 1.00 80.44 294 GLU A O 1
ATOM 2282 N N . ARG A 1 295 ? -12.245 12.800 57.161 1.00 70.50 295 ARG A N 1
ATOM 2283 C CA . ARG A 1 295 ? -11.801 12.090 58.378 1.00 70.50 295 ARG A CA 1
ATOM 2284 C C . ARG A 1 295 ? -10.850 12.891 59.277 1.00 70.50 295 ARG A C 1
ATOM 2286 O O . ARG A 1 295 ? -10.707 12.546 60.445 1.00 70.50 295 ARG A O 1
ATOM 2293 N N . ARG A 1 296 ? -10.175 13.927 58.764 1.00 62.44 296 ARG A N 1
ATOM 2294 C CA . ARG A 1 296 ? -9.352 14.840 59.582 1.00 62.44 296 ARG A CA 1
ATOM 2295 C C . ARG A 1 296 ? -10.174 15.970 60.206 1.00 62.44 296 ARG A C 1
ATOM 2297 O O . ARG A 1 296 ? -9.777 16.466 61.252 1.00 62.44 296 ARG A O 1
ATOM 2304 N N . GLY A 1 297 ? -11.300 16.356 59.600 1.00 59.31 297 GLY A N 1
ATOM 2305 C CA . GLY A 1 297 ? -12.215 17.360 60.156 1.00 59.31 297 GLY A CA 1
ATOM 2306 C C . GLY A 1 297 ? -12.944 16.865 61.407 1.00 59.31 297 GLY A C 1
ATOM 2307 O O . GLY A 1 297 ? -13.028 17.584 62.394 1.00 59.31 297 GLY A O 1
ATOM 2308 N N . GLN A 1 298 ? -13.379 15.601 61.409 1.00 55.56 298 GLN A N 1
ATOM 2309 C CA . GLN A 1 298 ? -14.090 14.978 62.538 1.00 55.56 298 GLN A CA 1
ATOM 2310 C C . GLN A 1 298 ? -13.219 14.730 63.791 1.00 55.56 298 GLN A C 1
ATOM 2312 O O . GLN A 1 298 ? -13.729 14.273 64.807 1.00 55.56 298 GLN A O 1
ATOM 2317 N N . GLY A 1 299 ? -11.914 15.019 63.741 1.00 54.12 299 GLY A N 1
ATOM 2318 C CA . GLY A 1 299 ? -10.985 14.837 64.865 1.00 54.12 299 GLY A CA 1
ATOM 2319 C C . GLY A 1 299 ? -10.830 16.046 65.796 1.00 54.12 299 GLY A C 1
ATOM 2320 O O . GLY A 1 299 ? -9.910 16.034 66.609 1.00 54.12 299 GLY A O 1
ATOM 2321 N N . TYR A 1 300 ? -11.657 17.089 65.644 1.00 52.41 300 TYR A N 1
ATOM 2322 C CA . TYR A 1 300 ? -11.508 18.379 66.338 1.00 52.41 300 TYR A CA 1
ATOM 2323 C C . TYR A 1 300 ? -12.694 18.797 67.230 1.00 52.41 300 TYR A C 1
ATOM 2325 O O . TYR A 1 300 ? -12.720 19.924 67.716 1.00 52.41 300 TYR A O 1
ATOM 2333 N N . GLU A 1 301 ? -13.616 17.880 67.532 1.00 52.22 301 GLU A N 1
ATOM 2334 C CA . GLU A 1 301 ? -14.484 17.997 68.715 1.00 52.22 301 GLU A CA 1
ATOM 2335 C C . GLU A 1 301 ? -13.648 17.647 69.964 1.00 52.22 301 GLU A C 1
ATOM 2337 O O . GLU A 1 301 ? -13.546 16.483 70.357 1.00 52.22 301 GLU A O 1
ATOM 2342 N N . GLN A 1 302 ? -12.984 18.647 70.553 1.00 51.09 302 GLN A N 1
ATOM 2343 C CA . GLN A 1 302 ? -12.374 18.541 71.884 1.00 51.09 302 GLN A CA 1
ATOM 2344 C C . GLN A 1 302 ? -13.283 19.207 72.927 1.00 51.09 302 GLN A C 1
ATOM 2346 O O . GLN A 1 302 ? -13.868 20.252 72.645 1.00 51.09 302 GLN A O 1
ATOM 2351 N N . LEU A 1 303 ? -13.376 18.584 74.110 1.00 41.09 303 LEU A N 1
ATOM 2352 C CA . LEU A 1 303 ? -13.996 19.152 75.317 1.00 41.09 303 LEU A CA 1
ATOM 2353 C C . LEU A 1 303 ? -13.240 20.389 75.830 1.00 41.09 303 LEU A C 1
ATOM 2355 O O . LEU A 1 303 ? -11.991 20.378 75.724 1.00 41.09 303 LEU A O 1
#

Radius of gyration: 34.36 Å; chains: 1; bounding box: 71×53×101 Å

Sequence (303 aa):
MEDAVIGAVFLLCLVGFTIMDMGCQRIRKEIEITERRTKNLQQQLAVLHLLQVATSGPNVTLRSSLASKPFHLSASADEVPAIINSDLPITNLSKRPVLQPKETAPPQFLRTLMDPQGKVCVQASLGVEYVVRENKKNYYFNMNPSSTRATGFCGNQKAILSLDFDGGQLEFTFIKEGDLSYVSTIKGLLRPAPPCTNCRNKTYVGVIHHDKLFKAKNGLSFQCKSQMTLILASYFRVKLVPLQIQAFDLANGAFGKEVECWEDYNKRMIPIILGAVAAAVCLIAILTCVLVRERRGQGYEQL

Secondary structure (DSSP, 8-state):
-HHHHHHHHHHHHHHHHHHHHHHHHHHHHHHHHHHHHHHHHHHHHHHHHHTTS-S------------------------------------S---PPPPBSS--PPPPEEEEEE-TTS-EEEEEEEEEEEEEEETTEEEEEEPPGGG-EEEEE--SSEEEEEEEETTEEEEEEEEEETTEEEEEEEEEEE-PPPSSTTSPP--EEEEEEEEEEEEEETT-EEEE-S-EEEEEETTEEEEEEEEEEEES--GGGS--SEEE-HHHHHHHHHHHHHHHHHHHHHHHHHHHHHHHHHHHHTT----